Protein AF-A0A938FU93-F1 (afdb_monomer)

Radius of gyration: 17.24 Å; Cα contacts (8 Å, |Δi|>4): 308; chains: 1; bounding box: 45×29×47 Å

Structure (mmCIF, N/CA/C/O backbone):
data_AF-A0A938FU93-F1
#
_entry.id   AF-A0A938FU93-F1
#
loop_
_atom_site.group_PDB
_atom_site.id
_atom_site.type_symbol
_atom_site.label_atom_id
_atom_site.label_alt_id
_atom_site.label_comp_id
_atom_site.label_asym_id
_atom_site.label_entity_id
_atom_site.label_seq_id
_atom_site.pdbx_PDB_ins_code
_atom_site.Cartn_x
_atom_site.Cartn_y
_atom_site.Cartn_z
_atom_site.occupancy
_atom_site.B_iso_or_equiv
_atom_site.auth_seq_id
_atom_site.auth_comp_id
_atom_site.auth_asym_id
_atom_site.auth_atom_id
_atom_site.pdbx_PDB_model_num
ATOM 1 N N . MET A 1 1 ? -19.719 -4.802 -5.641 1.00 82.25 1 MET A N 1
ATOM 2 C CA . MET A 1 1 ? -18.521 -4.881 -6.505 1.00 82.25 1 MET A CA 1
ATOM 3 C C . MET A 1 1 ? -17.298 -4.610 -5.641 1.00 82.25 1 MET A C 1
ATOM 5 O O . MET A 1 1 ? -17.329 -3.646 -4.885 1.00 82.25 1 MET A O 1
ATOM 9 N N . THR A 1 2 ? -16.267 -5.457 -5.681 1.00 96.12 2 THR A N 1
ATOM 10 C CA . THR A 1 2 ? -15.019 -5.204 -4.938 1.00 96.12 2 THR A CA 1
ATOM 11 C C . THR A 1 2 ? -14.074 -4.333 -5.752 1.00 96.12 2 THR A C 1
ATOM 13 O O . THR A 1 2 ? -13.948 -4.547 -6.959 1.00 96.12 2 THR A O 1
ATOM 16 N N . VAL A 1 3 ? -13.382 -3.406 -5.100 1.00 98.00 3 VAL A N 1
ATOM 17 C CA . VAL A 1 3 ? -12.358 -2.557 -5.719 1.00 98.00 3 VAL A CA 1
ATOM 18 C C . VAL A 1 3 ? -10.969 -3.157 -5.533 1.00 98.00 3 VAL A C 1
ATOM 20 O O . VAL A 1 3 ? -10.738 -3.961 -4.628 1.00 98.00 3 VAL A O 1
ATOM 23 N N . ALA A 1 4 ? -10.032 -2.764 -6.387 1.00 98.25 4 ALA A N 1
ATOM 24 C CA . ALA A 1 4 ? -8.634 -3.139 -6.258 1.00 98.25 4 ALA A CA 1
ATOM 25 C C . ALA A 1 4 ? -7.725 -1.989 -6.689 1.00 98.25 4 ALA A C 1
ATOM 27 O O . ALA A 1 4 ? -8.083 -1.178 -7.541 1.00 98.25 4 ALA A O 1
ATOM 28 N N . LYS A 1 5 ? -6.518 -1.963 -6.118 1.00 98.19 5 LYS A N 1
ATOM 29 C CA . LYS A 1 5 ? -5.396 -1.241 -6.717 1.00 98.19 5 LYS A CA 1
ATOM 30 C C . LYS A 1 5 ? -4.539 -2.225 -7.501 1.00 98.19 5 LYS A C 1
ATOM 32 O O . LYS A 1 5 ? -4.233 -3.308 -6.998 1.00 98.19 5 LYS A O 1
ATOM 37 N N . TYR A 1 6 ? -4.118 -1.819 -8.683 1.00 98.44 6 TYR A N 1
ATOM 38 C CA . TYR A 1 6 ? -3.094 -2.484 -9.469 1.00 98.44 6 TYR A CA 1
ATOM 39 C C . TYR A 1 6 ? -1.796 -1.673 -9.386 1.00 98.44 6 TYR A C 1
ATOM 41 O O . TYR A 1 6 ? -1.825 -0.442 -9.377 1.00 98.44 6 TYR A O 1
ATOM 49 N N . ILE A 1 7 ? -0.667 -2.367 -9.243 1.00 98.44 7 ILE A N 1
ATOM 50 C CA . ILE A 1 7 ? 0.662 -1.768 -9.104 1.00 98.44 7 ILE A CA 1
ATOM 51 C C . ILE A 1 7 ? 1.578 -2.473 -10.098 1.00 98.44 7 ILE A C 1
ATOM 53 O O . ILE A 1 7 ? 2.004 -3.600 -9.850 1.00 98.44 7 ILE A O 1
ATOM 57 N N . ASP A 1 8 ? 1.892 -1.802 -11.198 1.00 98.38 8 ASP A N 1
ATOM 58 C CA . ASP A 1 8 ? 2.913 -2.246 -12.134 1.0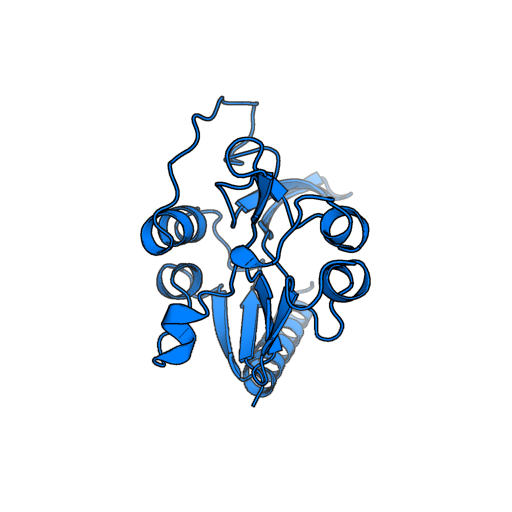0 98.38 8 ASP A CA 1
ATOM 59 C C . ASP A 1 8 ? 4.296 -1.764 -11.680 1.00 98.38 8 ASP A C 1
ATOM 61 O O . ASP A 1 8 ? 4.677 -0.603 -11.844 1.00 98.38 8 ASP A O 1
ATOM 65 N N . THR A 1 9 ? 5.086 -2.664 -11.101 1.00 97.75 9 THR A N 1
ATOM 66 C CA . THR A 1 9 ? 6.444 -2.328 -10.656 1.00 97.75 9 THR A CA 1
ATOM 67 C C . THR A 1 9 ? 7.405 -2.071 -11.812 1.00 97.75 9 THR A C 1
ATOM 69 O O . THR A 1 9 ? 8.421 -1.421 -11.603 1.00 97.75 9 THR A O 1
ATOM 72 N N . THR A 1 10 ? 7.092 -2.528 -13.027 1.00 97.38 10 THR A N 1
ATOM 73 C CA . THR A 1 10 ? 7.972 -2.384 -14.200 1.00 97.38 10 THR A CA 1
ATOM 74 C C . THR A 1 10 ? 7.928 -0.987 -14.824 1.00 97.38 10 THR A C 1
ATOM 76 O O . THR A 1 10 ? 8.809 -0.625 -15.596 1.00 97.38 10 THR A O 1
ATOM 79 N N . SER A 1 11 ? 6.924 -0.177 -14.475 1.00 97.00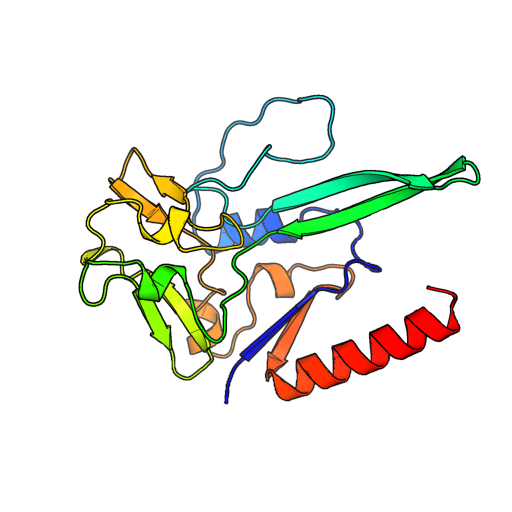 11 SER A N 1
ATOM 80 C CA . SER A 1 11 ? 6.792 1.228 -14.897 1.00 97.00 11 SER A CA 1
ATOM 81 C C . SER A 1 11 ? 6.897 2.210 -13.726 1.00 97.00 11 SER A C 1
ATOM 83 O O . SER A 1 11 ? 6.612 3.404 -13.860 1.00 97.00 11 SER A O 1
ATOM 85 N N . CYS A 1 12 ? 7.290 1.720 -12.549 1.00 98.25 12 CYS A N 1
ATOM 86 C CA . CYS A 1 12 ? 7.599 2.558 -11.400 1.00 98.25 12 CYS A CA 1
ATOM 87 C C . CYS A 1 12 ? 8.970 3.215 -11.588 1.00 98.25 12 CYS A C 1
ATOM 89 O O . CYS A 1 12 ? 9.966 2.527 -11.775 1.00 98.25 12 CYS A O 1
ATOM 91 N N . ILE A 1 13 ? 9.022 4.542 -11.470 1.00 98.00 13 ILE A N 1
ATOM 92 C CA . ILE A 1 13 ? 10.268 5.326 -11.565 1.00 98.00 13 ILE A CA 1
ATOM 93 C C . ILE A 1 13 ? 10.801 5.774 -10.197 1.00 98.00 13 ILE A C 1
ATOM 95 O O . ILE A 1 13 ? 11.641 6.661 -10.114 1.00 98.00 13 ILE A O 1
ATOM 99 N N . GLY A 1 14 ? 10.241 5.249 -9.102 1.00 97.88 14 GLY A N 1
ATOM 100 C CA . GLY A 1 14 ? 10.716 5.558 -7.750 1.00 97.88 14 GLY A CA 1
ATOM 101 C C . GLY A 1 14 ? 10.578 7.027 -7.335 1.00 97.88 14 GLY A C 1
ATOM 102 O O . GLY A 1 14 ? 11.238 7.453 -6.397 1.00 97.88 14 GLY A O 1
ATOM 103 N N . CYS A 1 15 ? 9.707 7.809 -7.983 1.00 98.19 15 CYS A N 1
ATOM 104 C CA . CYS A 1 15 ? 9.586 9.257 -7.753 1.00 98.19 15 CYS A CA 1
ATOM 105 C C . CYS A 1 15 ? 9.035 9.657 -6.374 1.00 98.19 15 CYS A C 1
ATOM 107 O O . CYS A 1 15 ? 9.013 10.839 -6.048 1.00 98.19 15 CYS A O 1
ATOM 109 N N . LYS A 1 16 ? 8.522 8.698 -5.591 1.00 98.25 16 LYS A N 1
ATOM 110 C CA . LYS A 1 16 ? 7.920 8.896 -4.257 1.00 98.25 16 LYS A CA 1
ATOM 111 C C . LYS A 1 16 ? 6.711 9.838 -4.186 1.00 98.25 16 LYS A C 1
ATOM 113 O O . LYS A 1 16 ? 6.182 10.044 -3.098 1.00 98.25 16 LYS A O 1
ATOM 118 N N . ALA A 1 17 ? 6.177 10.315 -5.314 1.00 98.62 17 ALA A N 1
ATOM 119 C CA . ALA A 1 17 ? 4.962 11.141 -5.343 1.00 98.62 17 ALA A CA 1
ATOM 120 C C . ALA A 1 17 ? 3.793 10.487 -4.581 1.00 98.62 17 ALA A C 1
ATOM 122 O O . ALA A 1 17 ? 3.035 11.148 -3.876 1.00 98.62 17 ALA A O 1
ATOM 123 N N . CYS A 1 18 ? 3.692 9.158 -4.657 1.00 98.62 18 CYS A N 1
ATOM 124 C CA . CYS A 1 18 ? 2.671 8.396 -3.950 1.00 98.62 18 CYS A CA 1
ATOM 125 C C . CYS A 1 18 ? 2.862 8.361 -2.415 1.00 98.62 18 CYS A C 1
ATOM 127 O O . CYS A 1 18 ? 1.874 8.179 -1.702 1.00 98.62 18 CYS A O 1
ATOM 129 N N . GLU A 1 19 ? 4.088 8.509 -1.894 1.00 98.44 19 GLU A N 1
ATOM 130 C CA . GLU A 1 19 ? 4.364 8.637 -0.451 1.00 98.44 19 GLU A CA 1
ATOM 131 C C . GLU A 1 19 ? 3.834 9.986 0.044 1.00 98.44 19 GLU A C 1
ATOM 133 O O . GLU A 1 19 ? 2.969 10.030 0.918 1.00 98.44 19 GLU A O 1
ATOM 138 N N . VAL A 1 20 ? 4.259 11.068 -0.619 1.00 98.19 20 VAL A N 1
ATOM 139 C CA . VAL A 1 20 ? 3.882 12.451 -0.291 1.00 98.19 20 VAL A CA 1
ATOM 140 C C . VAL A 1 20 ? 2.372 12.651 -0.390 1.00 98.19 20 VAL A C 1
ATOM 142 O O . VAL A 1 20 ? 1.758 13.164 0.539 1.00 98.19 20 VAL A O 1
ATOM 145 N N . ALA A 1 21 ? 1.738 12.180 -1.467 1.00 98.69 21 ALA A N 1
ATOM 146 C CA . ALA A 1 21 ? 0.288 12.277 -1.627 1.00 98.69 21 ALA A CA 1
ATOM 147 C C . ALA A 1 21 ? -0.481 11.480 -0.560 1.00 98.69 21 ALA A C 1
ATOM 149 O O . ALA A 1 21 ? -1.576 11.871 -0.165 1.00 98.69 21 ALA A O 1
ATOM 150 N N . CYS A 1 22 ? 0.076 10.359 -0.084 1.00 98.62 22 CYS A N 1
ATOM 151 C CA . CYS A 1 22 ? -0.527 9.598 1.006 1.00 98.62 22 CYS A CA 1
ATOM 152 C C . CYS A 1 22 ? -0.461 10.378 2.322 1.00 98.62 22 CYS A C 1
ATOM 154 O O . CYS A 1 22 ? -1.456 10.410 3.038 1.00 98.62 22 CYS A O 1
ATOM 156 N N . GLN A 1 23 ? 0.678 10.994 2.639 1.00 98.06 23 GLN A N 1
ATOM 157 C CA . GLN A 1 23 ? 0.808 11.802 3.851 1.00 98.06 23 GLN A CA 1
ATOM 158 C C . GLN A 1 23 ? -0.071 13.049 3.796 1.00 98.06 23 GLN A C 1
ATOM 160 O O . GLN A 1 23 ? -0.811 13.298 4.739 1.00 98.06 23 GLN A O 1
ATOM 165 N N . GLN A 1 24 ? -0.048 13.769 2.670 1.00 98.38 24 GLN A N 1
ATOM 166 C CA . GLN A 1 24 ? -0.823 14.994 2.482 1.00 98.38 24 GLN A CA 1
ATOM 167 C C . GLN A 1 24 ? -2.327 14.744 2.592 1.00 98.38 24 GLN A C 1
ATOM 169 O O . GLN A 1 24 ? -3.013 15.520 3.240 1.00 98.38 24 GLN A O 1
ATOM 174 N N . TRP A 1 25 ? -2.842 13.668 1.987 1.00 98.62 25 TRP A N 1
ATOM 175 C CA . TRP A 1 25 ? -4.279 13.399 2.026 1.00 98.62 25 TRP A CA 1
ATOM 176 C C . TRP A 1 25 ? -4.770 12.951 3.405 1.00 98.62 25 TRP A C 1
ATOM 178 O O . TRP A 1 25 ? -5.895 13.248 3.780 1.00 98.62 25 TRP A O 1
ATOM 188 N N . ASN A 1 26 ? -3.953 12.184 4.131 1.00 98.31 26 ASN A N 1
ATOM 189 C CA . ASN A 1 26 ? -4.341 11.614 5.423 1.00 98.31 26 ASN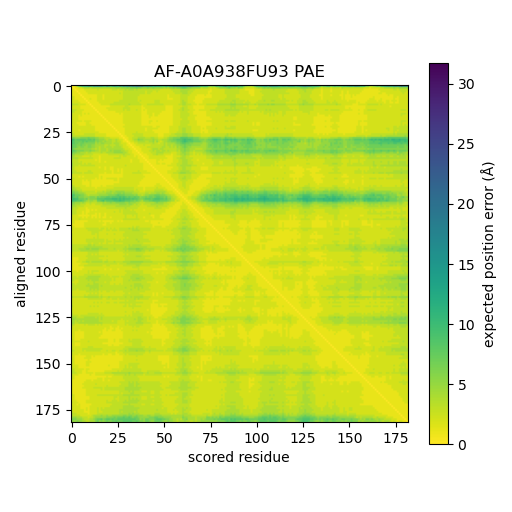 A CA 1
ATOM 190 C C . ASN A 1 26 ? -3.875 12.474 6.611 1.00 98.31 26 ASN A C 1
ATOM 192 O O . ASN A 1 26 ? -3.867 11.972 7.733 1.00 98.31 26 ASN A O 1
ATOM 196 N N . ASP A 1 27 ? -3.439 13.714 6.361 1.00 97.44 27 ASP A N 1
ATOM 197 C CA . ASP A 1 27 ? -2.931 14.653 7.368 1.00 97.44 27 ASP A CA 1
ATOM 198 C C . ASP A 1 27 ? -1.892 14.024 8.317 1.00 97.44 27 ASP A C 1
ATOM 200 O O . ASP A 1 27 ? -1.913 14.214 9.535 1.00 97.44 27 ASP A O 1
ATOM 204 N N . LEU A 1 28 ? -0.978 13.220 7.759 1.00 96.31 28 LEU A N 1
ATOM 205 C CA . LEU A 1 28 ? 0.048 12.536 8.544 1.00 96.31 28 LEU A CA 1
ATOM 206 C C . LEU A 1 28 ? 1.230 13.471 8.800 1.00 96.31 28 LEU A C 1
ATOM 208 O O . LEU A 1 28 ? 1.803 14.028 7.863 1.00 96.31 28 LEU A O 1
ATOM 212 N N . GLU A 1 29 ? 1.629 13.589 10.068 1.00 92.19 29 GLU A N 1
ATOM 213 C CA . GLU A 1 29 ? 2.825 14.333 10.465 1.00 92.19 29 GLU A CA 1
ATOM 214 C C . GLU A 1 29 ? 4.067 13.746 9.759 1.00 92.19 29 GLU A C 1
ATOM 216 O O . GLU A 1 29 ? 4.311 12.537 9.849 1.00 92.19 29 GLU A O 1
ATOM 221 N N . PRO A 1 30 ? 4.865 14.568 9.050 1.00 88.19 30 PRO A N 1
ATOM 222 C CA . PRO A 1 30 ? 6.124 14.117 8.478 1.00 88.19 30 PRO A CA 1
ATOM 223 C C . PRO A 1 30 ? 7.081 13.627 9.566 1.00 88.19 30 PRO A C 1
ATOM 225 O O . PRO A 1 30 ? 7.251 14.269 10.602 1.00 88.19 30 PRO A O 1
ATOM 228 N N . GLU A 1 31 ? 7.744 12.504 9.310 1.00 90.56 31 GLU A N 1
ATOM 229 C CA . GLU A 1 31 ? 8.755 11.960 10.212 1.00 90.56 31 GLU A CA 1
ATOM 230 C C . GLU A 1 31 ? 10.147 12.444 9.798 1.00 90.56 31 GLU A C 1
ATOM 232 O O . GLU A 1 31 ? 10.482 12.465 8.612 1.00 90.56 31 GLU A O 1
ATOM 237 N N . THR A 1 32 ? 10.981 12.811 10.772 1.00 91.31 32 THR A N 1
ATOM 238 C CA . THR A 1 32 ? 12.384 13.143 10.506 1.00 91.31 32 THR A CA 1
ATOM 239 C C . THR A 1 32 ? 13.131 11.888 10.069 1.00 91.31 32 THR A C 1
ATOM 241 O O . THR A 1 32 ? 13.206 10.905 10.805 1.00 91.31 32 THR A O 1
ATOM 244 N N . THR A 1 33 ? 13.725 11.935 8.881 1.00 93.12 33 THR A N 1
ATOM 245 C CA . THR A 1 33 ? 14.513 10.835 8.320 1.00 93.12 33 THR A CA 1
ATOM 246 C C . THR A 1 33 ? 16.005 11.123 8.406 1.00 93.12 33 THR A C 1
ATOM 248 O O . THR A 1 33 ? 16.429 12.273 8.294 1.00 93.12 33 THR A O 1
ATOM 251 N N . VAL A 1 34 ? 16.812 10.070 8.510 1.00 94.00 34 VAL A N 1
ATOM 252 C CA . VAL A 1 34 ? 18.271 10.137 8.355 1.00 94.00 34 VAL A CA 1
ATOM 253 C C . VAL A 1 34 ? 18.687 9.369 7.104 1.00 94.00 34 VAL A C 1
ATOM 255 O O . VAL A 1 34 ? 18.059 8.373 6.747 1.00 94.00 34 VAL A O 1
ATOM 258 N N . GLN A 1 35 ? 19.738 9.826 6.425 1.00 94.81 35 GLN A N 1
ATOM 259 C CA . GLN A 1 35 ? 20.290 9.118 5.272 1.00 94.81 35 GLN A CA 1
ATOM 260 C C . GLN A 1 35 ? 21.059 7.875 5.750 1.00 94.81 35 GLN A C 1
ATOM 262 O O . GLN A 1 35 ? 22.007 7.993 6.522 1.00 94.81 35 GLN A O 1
ATOM 267 N N . LEU A 1 36 ? 20.648 6.693 5.283 1.00 93.44 36 LEU A N 1
ATOM 268 C CA . LEU A 1 36 ? 21.201 5.382 5.657 1.00 93.44 36 LEU A CA 1
ATOM 269 C C . LEU A 1 36 ? 21.975 4.702 4.510 1.00 93.44 36 LEU A C 1
ATOM 271 O O . LEU A 1 36 ? 22.188 3.494 4.543 1.00 93.44 36 LEU A O 1
ATOM 275 N N . GLY A 1 37 ? 22.361 5.455 3.477 1.00 95.19 37 GLY A N 1
ATOM 276 C CA . GLY A 1 37 ? 23.021 4.925 2.278 1.00 95.19 37 GLY A CA 1
ATOM 277 C C . GLY A 1 37 ? 22.045 4.326 1.262 1.00 95.19 37 GLY A C 1
ATOM 278 O O . GLY A 1 37 ? 22.412 3.447 0.494 1.00 95.19 37 GLY A O 1
ATOM 279 N N . THR A 1 38 ? 20.787 4.769 1.264 1.00 95.44 38 THR A N 1
ATOM 280 C CA . THR A 1 38 ? 19.758 4.299 0.332 1.00 95.44 38 THR A CA 1
ATOM 281 C C . THR A 1 38 ? 18.837 5.439 -0.085 1.00 95.44 38 THR A C 1
ATOM 283 O O . THR A 1 38 ? 18.615 6.398 0.652 1.00 95.44 38 THR A O 1
ATOM 286 N N . PHE A 1 39 ? 18.246 5.318 -1.274 1.00 96.06 39 PHE A N 1
ATOM 287 C CA . PHE A 1 39 ? 17.175 6.209 -1.712 1.00 96.06 39 PHE A CA 1
ATOM 288 C C . PHE A 1 39 ? 15.854 5.950 -0.981 1.00 96.06 39 PHE A C 1
ATOM 290 O O . PHE A 1 39 ? 14.941 6.756 -1.108 1.00 96.06 39 PHE A O 1
ATOM 297 N N . GLN A 1 40 ? 15.706 4.867 -0.218 1.00 96.56 40 GLN A N 1
ATOM 298 C CA . GLN A 1 40 ? 14.481 4.582 0.531 1.00 96.56 40 GLN A CA 1
ATOM 299 C C . GLN A 1 40 ? 14.241 5.615 1.651 1.00 96.56 40 GLN A C 1
ATOM 301 O O . GLN A 1 40 ? 15.160 5.955 2.386 1.00 96.56 40 GLN A O 1
ATOM 306 N N . THR A 1 41 ? 13.002 6.106 1.790 1.00 96.25 41 THR A N 1
ATOM 307 C CA . THR A 1 41 ? 12.652 7.182 2.745 1.00 96.25 41 THR A CA 1
ATOM 308 C C . THR A 1 41 ? 12.774 6.742 4.209 1.00 96.25 41 THR A C 1
ATOM 310 O O . THR A 1 41 ? 13.397 7.424 5.015 1.00 96.25 41 THR A O 1
ATOM 313 N N . LEU A 1 42 ? 12.208 5.582 4.550 1.00 96.12 42 LEU A N 1
ATOM 314 C CA . LEU A 1 42 ? 12.274 4.971 5.881 1.00 96.12 42 LEU A CA 1
ATOM 315 C C . LEU A 1 42 ? 12.605 3.483 5.746 1.00 96.12 42 LEU A C 1
ATOM 317 O O . LEU A 1 42 ? 12.187 2.880 4.761 1.00 96.12 42 LEU A O 1
ATOM 321 N N . PRO A 1 43 ? 13.279 2.832 6.712 1.00 95.38 43 PRO A N 1
ATOM 322 C CA . PRO A 1 43 ? 13.570 1.391 6.643 1.00 95.38 43 PRO A CA 1
ATOM 323 C C . PRO A 1 43 ? 12.315 0.511 6.489 1.00 95.38 43 PRO A C 1
ATOM 325 O O . PRO A 1 43 ? 12.328 -0.531 5.822 1.00 95.38 43 PRO A O 1
ATOM 328 N N . GLN A 1 44 ? 11.214 0.952 7.093 1.00 96.00 44 GLN A N 1
ATOM 329 C CA . GLN A 1 44 ? 9.939 0.251 7.154 1.00 96.00 44 GLN A CA 1
ATOM 330 C C . GLN A 1 44 ? 8.785 1.243 7.311 1.00 96.00 44 GLN A C 1
ATOM 332 O O . GLN A 1 44 ? 9.003 2.407 7.636 1.00 96.00 44 GLN A O 1
ATOM 337 N N . LEU A 1 45 ? 7.560 0.761 7.095 1.00 97.75 45 LEU A N 1
ATOM 338 C CA . LEU A 1 45 ? 6.351 1.514 7.419 1.00 97.75 45 LEU A CA 1
ATOM 339 C C . LEU A 1 45 ? 6.303 1.831 8.917 1.00 97.75 45 LEU A C 1
ATOM 341 O O . LEU A 1 45 ? 6.769 1.049 9.751 1.00 97.75 45 LEU A O 1
ATOM 345 N N . THR A 1 46 ? 5.656 2.937 9.248 1.00 97.62 46 THR A N 1
ATOM 346 C CA . THR A 1 46 ? 5.456 3.417 10.618 1.00 97.62 46 THR A CA 1
ATOM 347 C C . THR A 1 46 ? 3.981 3.791 10.815 1.00 97.62 46 THR A C 1
ATOM 349 O O . THR A 1 46 ? 3.205 3.824 9.852 1.00 97.62 46 THR A O 1
ATOM 352 N N . PRO A 1 47 ? 3.545 4.095 12.049 1.00 97.25 47 PRO A N 1
ATOM 353 C CA . PRO A 1 47 ? 2.191 4.583 12.287 1.00 97.25 47 PRO A CA 1
ATOM 354 C C . PRO A 1 47 ? 1.882 5.922 11.594 1.00 97.25 47 PRO A C 1
ATOM 356 O O . PRO A 1 47 ? 0.705 6.200 11.380 1.00 97.25 47 PRO A O 1
ATOM 359 N N . GLY A 1 48 ? 2.898 6.724 11.241 1.00 96.94 48 GLY A N 1
ATOM 360 C CA . GLY A 1 48 ? 2.777 7.991 10.504 1.00 96.94 48 GLY A CA 1
ATOM 361 C C . GLY A 1 48 ? 3.143 7.905 9.014 1.00 96.94 48 GLY A C 1
ATOM 362 O O . GLY A 1 48 ? 3.003 8.885 8.287 1.00 96.94 48 GLY A O 1
ATOM 363 N N . PHE A 1 49 ? 3.573 6.738 8.522 1.00 98.00 49 PHE A N 1
ATOM 364 C CA . PHE A 1 49 ? 4.037 6.557 7.145 1.00 98.00 49 PHE A CA 1
ATOM 365 C C . PHE A 1 49 ? 3.466 5.272 6.533 1.00 98.00 49 PHE A C 1
ATOM 367 O O . PHE A 1 49 ? 4.013 4.177 6.674 1.00 98.00 49 PHE A O 1
ATOM 374 N N . TRP A 1 50 ? 2.315 5.393 5.865 1.00 98.44 50 TRP A N 1
ATOM 375 C CA . TRP A 1 50 ? 1.488 4.248 5.440 1.00 98.44 50 TRP A CA 1
ATOM 376 C C . TRP A 1 50 ? 1.783 3.717 4.035 1.00 98.44 50 TRP A C 1
ATOM 378 O O . TRP A 1 50 ? 1.134 2.767 3.584 1.00 98.44 50 TRP A O 1
ATOM 388 N N . ASN A 1 51 ? 2.700 4.351 3.313 1.00 98.06 51 ASN A N 1
ATOM 389 C CA . ASN A 1 51 ? 3.057 4.004 1.948 1.00 98.06 51 ASN A CA 1
ATOM 390 C C . ASN A 1 51 ? 4.543 4.273 1.724 1.00 98.06 51 ASN A C 1
ATOM 392 O O . ASN A 1 51 ? 4.952 5.420 1.843 1.00 98.06 51 ASN A O 1
ATOM 396 N N . LEU A 1 52 ? 5.313 3.247 1.368 1.00 98.19 52 LEU A N 1
ATOM 397 C CA . LEU A 1 52 ? 6.766 3.326 1.230 1.00 98.19 52 LEU A CA 1
ATOM 398 C C . LEU A 1 52 ? 7.219 2.698 -0.088 1.00 98.19 52 LEU A C 1
ATOM 400 O O . LEU A 1 52 ? 6.877 1.558 -0.382 1.00 98.19 52 LEU A O 1
ATOM 404 N N . ILE A 1 53 ? 8.022 3.402 -0.876 1.00 98.50 53 ILE A N 1
ATOM 405 C CA . ILE A 1 53 ? 8.737 2.834 -2.014 1.00 98.50 53 ILE A CA 1
ATOM 406 C C . ILE A 1 53 ? 9.997 2.152 -1.497 1.00 98.50 53 ILE A C 1
ATOM 408 O O . ILE A 1 53 ? 10.895 2.792 -0.955 1.00 98.50 53 ILE A O 1
ATOM 412 N N . ARG A 1 54 ? 10.074 0.838 -1.694 1.00 98.19 54 ARG A N 1
ATOM 413 C CA . ARG A 1 54 ? 11.269 0.047 -1.415 1.00 98.19 54 ARG A CA 1
ATOM 414 C C . ARG A 1 54 ? 12.176 0.015 -2.630 1.00 98.19 54 ARG A C 1
ATOM 416 O O . ARG A 1 54 ? 11.706 -0.288 -3.726 1.00 98.19 54 ARG A O 1
ATOM 423 N N . PHE A 1 55 ? 13.459 0.271 -2.399 1.00 98.12 55 PHE A N 1
ATOM 424 C CA . PHE A 1 55 ? 14.514 0.226 -3.408 1.00 98.12 55 PHE A CA 1
ATOM 425 C C . PHE A 1 55 ? 15.417 -0.980 -3.144 1.00 98.12 55 PHE A C 1
ATOM 427 O O . PHE A 1 55 ? 15.868 -1.196 -2.014 1.00 98.12 55 PH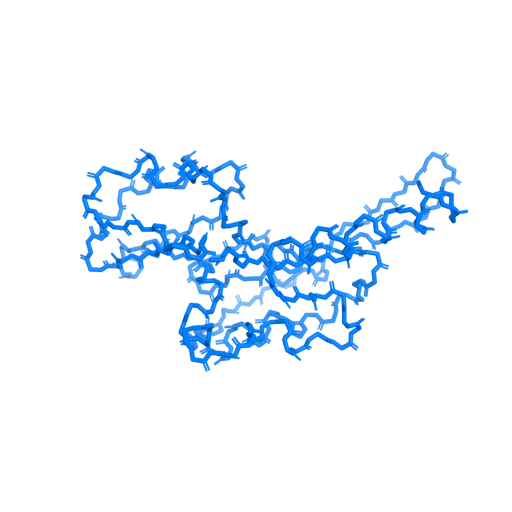E A O 1
ATOM 434 N N . ARG A 1 56 ? 15.669 -1.781 -4.178 1.00 97.06 56 ARG A N 1
ATOM 435 C CA . ARG A 1 56 ? 16.581 -2.927 -4.133 1.00 97.06 56 ARG A CA 1
ATOM 436 C C . ARG A 1 56 ? 17.426 -2.957 -5.394 1.00 97.06 56 ARG A C 1
ATOM 438 O O . ARG A 1 56 ? 16.891 -3.101 -6.484 1.00 97.06 56 ARG A O 1
ATOM 445 N N . GLU A 1 57 ? 18.730 -2.830 -5.235 1.00 96.75 57 GLU A N 1
ATOM 446 C CA . GLU A 1 57 ? 19.687 -3.123 -6.298 1.00 96.75 57 GLU A CA 1
ATOM 447 C C . GLU A 1 57 ? 19.896 -4.638 -6.344 1.00 96.75 57 GLU A C 1
ATOM 449 O O . GLU A 1 57 ? 20.050 -5.284 -5.304 1.00 96.75 57 GLU A O 1
ATOM 454 N N . ARG A 1 58 ? 19.810 -5.216 -7.541 1.00 96.12 58 ARG A N 1
ATOM 455 C CA . ARG A 1 58 ? 20.037 -6.636 -7.796 1.00 96.12 58 ARG A CA 1
ATOM 456 C C . ARG A 1 58 ? 20.936 -6.763 -9.010 1.00 96.12 58 ARG A C 1
ATOM 458 O O . ARG A 1 58 ? 20.589 -6.261 -10.072 1.00 96.12 58 ARG A O 1
ATOM 465 N N . GLU A 1 59 ? 22.028 -7.482 -8.846 1.00 96.81 59 GLU A N 1
ATOM 466 C CA . GLU A 1 59 ? 22.860 -7.942 -9.950 1.00 96.81 59 GLU A CA 1
ATOM 467 C C . GLU A 1 59 ? 22.437 -9.372 -10.310 1.00 96.81 59 GLU A C 1
ATOM 469 O O . GLU A 1 59 ? 22.138 -10.177 -9.417 1.00 96.81 59 GLU A O 1
ATOM 474 N N . ASP A 1 60 ? 22.302 -9.667 -11.601 1.00 93.00 60 ASP A N 1
ATOM 475 C CA . ASP A 1 60 ? 22.085 -11.034 -12.076 1.00 93.00 60 ASP A CA 1
ATOM 476 C C . ASP A 1 60 ? 23.416 -11.785 -12.273 1.00 93.00 60 ASP A C 1
ATOM 478 O O . ASP A 1 60 ? 24.498 -11.238 -12.079 1.00 93.00 60 ASP A O 1
ATOM 482 N N . GLU A 1 61 ? 23.347 -13.063 -12.652 1.00 93.50 61 GLU A N 1
ATOM 483 C CA . GLU A 1 61 ? 24.539 -13.901 -12.872 1.00 93.50 61 GLU A CA 1
ATOM 484 C C . GLU A 1 61 ? 25.442 -13.398 -14.014 1.00 93.50 61 GLU A C 1
ATOM 486 O O . GLU A 1 61 ? 26.588 -13.825 -14.128 1.00 93.50 61 GLU A O 1
ATOM 491 N N . GLN A 1 62 ? 24.933 -12.504 -14.865 1.00 92.88 62 GLN A N 1
ATOM 492 C CA . GLN A 1 62 ? 25.629 -11.941 -16.022 1.00 92.88 62 GLN A CA 1
ATOM 493 C C . GLN A 1 62 ? 26.237 -10.564 -15.711 1.00 92.88 62 GLN A C 1
ATOM 495 O O . GLN A 1 62 ? 26.872 -9.970 -16.583 1.00 92.88 62 GLN A O 1
ATOM 500 N N . GLY A 1 63 ? 26.070 -10.060 -14.484 1.00 94.06 63 GLY A N 1
ATOM 501 C CA . GLY A 1 63 ? 26.557 -8.749 -14.063 1.00 94.06 63 GLY A CA 1
ATOM 502 C C . GLY A 1 63 ? 25.634 -7.586 -14.439 1.00 94.06 63 GLY A C 1
ATOM 503 O O . GLY A 1 63 ? 26.026 -6.427 -14.300 1.00 94.06 63 GLY A O 1
ATOM 504 N N . ASN A 1 64 ? 24.413 -7.844 -14.928 1.00 94.94 64 ASN A N 1
ATOM 505 C CA . ASN A 1 64 ? 23.477 -6.769 -15.243 1.00 94.94 64 ASN A CA 1
ATOM 506 C C . ASN A 1 64 ? 22.844 -6.230 -13.959 1.00 94.94 64 ASN A C 1
ATOM 508 O O . ASN A 1 64 ? 22.207 -6.959 -13.192 1.00 94.94 64 ASN A O 1
ATOM 512 N N . LEU A 1 65 ? 22.955 -4.917 -13.760 1.00 96.44 65 LEU A N 1
ATOM 513 C CA . LEU A 1 65 ? 22.339 -4.229 -12.634 1.00 96.44 65 LEU A CA 1
ATOM 514 C C . LEU A 1 65 ? 20.865 -3.914 -12.918 1.00 96.44 65 LEU A C 1
ATOM 516 O O . LEU A 1 65 ? 20.525 -3.207 -13.864 1.00 96.44 65 LEU A O 1
ATOM 520 N N . SER A 1 66 ? 19.988 -4.373 -12.030 1.00 96.12 66 SER A N 1
ATOM 521 C CA . SER A 1 66 ? 18.575 -4.009 -11.973 1.00 96.12 66 SER A CA 1
ATOM 522 C C . SER A 1 66 ? 18.271 -3.225 -10.703 1.00 96.12 66 SER A C 1
ATOM 524 O O . SER A 1 66 ? 18.576 -3.671 -9.595 1.00 96.12 66 SER A O 1
ATOM 526 N N . TRP A 1 67 ? 17.588 -2.089 -10.844 1.00 97.00 67 TRP A N 1
ATOM 527 C CA . TRP A 1 67 ? 17.104 -1.317 -9.703 1.00 97.00 67 TRP A CA 1
ATOM 528 C C . TRP A 1 67 ? 15.601 -1.520 -9.510 1.00 97.00 67 TRP A C 1
ATOM 530 O O . TRP A 1 67 ? 14.767 -0.934 -10.197 1.00 97.00 67 TRP A O 1
ATOM 540 N N . LEU A 1 68 ? 15.246 -2.398 -8.578 1.00 97.56 68 LEU A N 1
ATOM 541 C CA . LEU A 1 68 ? 13.874 -2.815 -8.324 1.00 97.56 68 LEU A CA 1
ATOM 542 C C . LEU A 1 68 ? 13.192 -1.845 -7.359 1.00 97.56 68 LEU A C 1
ATOM 544 O O . LEU A 1 68 ? 13.611 -1.679 -6.209 1.00 97.56 68 LEU A O 1
ATOM 548 N N . MET A 1 69 ? 12.104 -1.237 -7.826 1.00 97.88 69 MET A N 1
ATOM 549 C CA . MET A 1 69 ? 11.329 -0.246 -7.085 1.00 97.88 69 MET A CA 1
ATOM 550 C C . MET A 1 69 ? 9.915 -0.764 -6.860 1.00 97.88 69 MET A C 1
ATOM 552 O O . MET A 1 69 ? 9.149 -0.966 -7.804 1.00 97.88 69 MET A O 1
ATOM 556 N N . ARG A 1 70 ? 9.535 -0.963 -5.599 1.00 97.56 70 ARG A N 1
ATOM 557 C CA . ARG A 1 70 ? 8.221 -1.515 -5.253 1.00 97.56 70 ARG A CA 1
ATOM 558 C C . ARG A 1 70 ? 7.513 -0.654 -4.226 1.00 97.56 70 ARG A C 1
ATOM 560 O O . ARG A 1 70 ? 8.029 -0.426 -3.138 1.00 97.56 70 ARG A O 1
ATOM 567 N N . LYS A 1 71 ? 6.284 -0.253 -4.541 1.00 98.19 71 LYS A N 1
ATOM 568 C CA . LYS A 1 71 ? 5.370 0.366 -3.580 1.00 98.19 71 LYS A CA 1
ATOM 569 C C . LYS A 1 71 ? 4.921 -0.663 -2.539 1.00 98.19 71 LYS A C 1
ATOM 571 O O . LYS A 1 71 ? 4.371 -1.707 -2.887 1.00 98.19 71 LYS A O 1
ATOM 576 N N . ASP A 1 72 ? 5.143 -0.357 -1.269 1.00 98.31 72 ASP A N 1
ATOM 577 C CA . ASP A 1 72 ? 4.831 -1.187 -0.111 1.00 98.31 72 ASP A CA 1
ATOM 578 C C . ASP A 1 72 ? 3.745 -0.521 0.738 1.00 98.31 72 ASP A C 1
ATOM 580 O O . ASP A 1 72 ? 3.868 0.627 1.167 1.00 98.31 72 ASP A O 1
ATOM 584 N N . GLN A 1 73 ? 2.626 -1.222 0.904 1.00 98.06 73 GLN A N 1
ATOM 585 C CA . GLN A 1 73 ? 1.400 -0.721 1.524 1.00 98.06 73 GLN A CA 1
ATOM 586 C C . GLN A 1 73 ? 0.473 -1.909 1.839 1.00 98.06 73 GLN A C 1
ATOM 588 O O . GLN A 1 73 ? 0.623 -2.973 1.246 1.00 98.06 73 GLN A O 1
ATOM 593 N N . CYS A 1 74 ? -0.540 -1.722 2.697 1.00 98.81 74 CYS A N 1
ATOM 594 C CA . CYS A 1 74 ? -1.593 -2.720 2.938 1.00 98.81 74 CYS A CA 1
ATOM 595 C C . CYS A 1 74 ? -2.128 -3.361 1.652 1.00 98.81 74 CYS A C 1
ATOM 597 O O . CYS A 1 74 ? -2.476 -2.659 0.702 1.00 98.81 74 CYS A O 1
ATOM 599 N N . MET A 1 75 ? -2.241 -4.689 1.656 1.00 98.62 75 MET A N 1
ATOM 600 C CA . MET A 1 75 ? -2.738 -5.466 0.519 1.00 98.62 75 MET A CA 1
ATOM 601 C C . MET A 1 75 ? -4.270 -5.545 0.454 1.00 98.62 75 MET A C 1
ATOM 603 O O . MET A 1 75 ? -4.787 -6.004 -0.555 1.00 98.62 75 MET A O 1
ATOM 607 N N . HIS A 1 76 ? -4.989 -5.100 1.499 1.00 98.75 76 HIS A N 1
ATOM 608 C CA . HIS A 1 76 ? -6.454 -5.222 1.632 1.00 98.75 76 HIS A CA 1
ATOM 609 C C . HIS A 1 76 ? -6.945 -6.625 1.238 1.00 98.75 76 HIS A C 1
ATOM 611 O O . HIS A 1 76 ? -7.708 -6.805 0.292 1.00 98.75 76 HIS A O 1
ATOM 617 N N . CYS A 1 77 ? -6.413 -7.627 1.944 1.00 98.62 77 CYS A N 1
ATOM 618 C CA . CYS A 1 77 ? -6.585 -9.040 1.628 1.00 98.62 77 CYS A CA 1
ATOM 619 C C . CYS A 1 77 ? -8.066 -9.432 1.513 1.00 98.62 77 CYS A C 1
ATOM 621 O O . CYS A 1 77 ? -8.895 -8.945 2.276 1.00 98.62 77 CYS A O 1
ATOM 623 N N . GLY A 1 78 ? -8.379 -10.377 0.620 1.00 97.88 78 GLY A N 1
ATOM 624 C CA . GLY A 1 78 ? -9.718 -10.976 0.561 1.00 97.88 78 GLY A CA 1
ATOM 625 C C . GLY A 1 78 ? -10.079 -11.726 1.846 1.00 97.88 78 GLY A C 1
ATOM 626 O O . GLY A 1 78 ? -11.228 -11.685 2.265 1.00 97.88 78 GLY A O 1
ATOM 627 N N . ASP A 1 79 ? -9.075 -12.325 2.490 1.00 98.19 79 ASP A N 1
ATOM 628 C CA . ASP A 1 79 ? -9.172 -12.993 3.786 1.00 98.19 79 ASP A CA 1
ATOM 629 C C . ASP A 1 79 ? -8.131 -12.391 4.761 1.00 98.19 79 ASP A C 1
ATOM 631 O O . ASP A 1 79 ? -6.959 -12.787 4.752 1.00 98.19 79 ASP A O 1
ATOM 635 N N . PRO A 1 80 ? -8.478 -11.336 5.524 1.00 98.69 80 PRO A N 1
ATOM 636 C CA . PRO A 1 80 ? -7.490 -10.550 6.257 1.00 98.69 80 PRO A CA 1
ATOM 637 C C . PRO A 1 80 ? -7.043 -11.238 7.551 1.00 98.69 80 PRO A C 1
ATOM 639 O O . PRO A 1 80 ? -7.758 -11.246 8.553 1.00 98.69 80 PRO A O 1
ATOM 642 N N . GLY A 1 81 ? -5.798 -11.720 7.578 1.00 98.62 81 GLY A N 1
ATOM 643 C CA . GLY A 1 81 ? -5.198 -12.290 8.792 1.00 98.62 81 GLY A CA 1
ATOM 644 C C . GLY A 1 81 ? -5.145 -11.307 9.973 1.00 98.62 81 GLY A C 1
ATOM 645 O O . GLY A 1 81 ? -5.339 -11.703 11.120 1.00 98.62 81 GLY A O 1
ATOM 646 N N . CYS A 1 82 ? -4.997 -10.003 9.703 1.00 98.69 82 CYS A N 1
ATOM 647 C CA . CYS A 1 82 ? -5.066 -8.972 10.739 1.00 98.69 82 CYS A CA 1
ATOM 648 C C . CYS A 1 82 ? -6.443 -8.902 11.418 1.00 98.69 82 CYS A C 1
ATOM 650 O O . CYS A 1 82 ? -6.489 -8.740 12.635 1.00 98.69 82 CYS A O 1
ATOM 652 N N . LEU A 1 83 ? -7.534 -9.055 10.655 1.00 98.69 83 LEU A N 1
ATOM 653 C CA . LEU A 1 83 ? -8.906 -9.095 11.169 1.00 98.69 83 LEU A CA 1
ATOM 654 C C . LEU A 1 83 ? -9.119 -10.363 11.998 1.00 98.69 83 LEU A C 1
ATOM 656 O O . LEU A 1 83 ? -9.557 -10.267 13.139 1.00 98.69 83 LEU A O 1
ATOM 660 N N . LYS A 1 84 ? -8.731 -11.528 11.465 1.00 98.50 84 LYS A N 1
ATOM 661 C CA . LYS A 1 84 ? -8.849 -12.827 12.150 1.00 98.50 84 LYS A CA 1
ATOM 662 C C . LYS A 1 84 ? -8.112 -12.884 13.487 1.00 98.50 84 LYS A C 1
ATOM 664 O O . LYS A 1 84 ? -8.595 -13.502 14.426 1.00 98.50 84 LYS A O 1
ATOM 669 N N . ALA A 1 85 ? -6.943 -12.254 13.567 1.00 98.50 85 ALA A N 1
ATOM 670 C CA . ALA A 1 85 ? -6.135 -12.237 14.781 1.00 98.50 85 ALA A CA 1
ATOM 671 C C . ALA A 1 85 ? -6.612 -11.210 15.822 1.00 98.50 85 ALA A C 1
ATOM 673 O O . ALA A 1 85 ? -6.149 -11.244 16.960 1.00 98.50 85 ALA A O 1
ATOM 674 N N . CYS A 1 86 ? -7.473 -10.254 15.459 1.00 98.56 86 CYS A N 1
ATOM 675 C CA . CYS A 1 86 ? -7.850 -9.173 16.361 1.00 98.56 86 CYS A CA 1
ATOM 676 C C . CYS A 1 86 ? -8.890 -9.642 17.392 1.00 98.56 86 CYS A C 1
ATOM 678 O O . CYS A 1 86 ? -9.996 -10.010 17.005 1.00 98.56 86 CYS A O 1
ATOM 680 N N . PRO A 1 87 ? -8.591 -9.573 18.703 1.00 98.19 87 PRO A N 1
ATOM 681 C CA . PRO A 1 87 ? -9.530 -10.009 19.733 1.00 98.19 87 PRO A CA 1
ATOM 682 C C . PRO A 1 87 ? -10.578 -8.941 20.081 1.00 98.19 87 PRO A C 1
ATOM 684 O O . PRO A 1 87 ? -11.520 -9.229 20.811 1.00 98.19 87 PRO A O 1
ATOM 687 N N . ALA A 1 88 ? -10.402 -7.699 19.616 1.00 98.25 88 ALA A N 1
ATOM 688 C CA . ALA A 1 88 ? -11.279 -6.582 19.946 1.00 98.25 88 ALA A CA 1
ATOM 689 C C . ALA A 1 88 ? -12.450 -6.503 18.948 1.00 98.25 88 ALA A C 1
ATOM 691 O O . ALA A 1 88 ? -12.211 -6.232 17.763 1.00 98.25 88 ALA A O 1
ATOM 692 N N . PRO A 1 89 ? -13.706 -6.704 19.394 1.00 97.75 89 PRO A N 1
ATOM 693 C CA . PRO A 1 89 ? -14.864 -6.694 18.509 1.00 97.75 89 PRO A CA 1
ATOM 694 C C . PRO A 1 89 ? -14.969 -5.388 17.719 1.00 97.75 89 PRO A C 1
ATOM 696 O O . PRO A 1 89 ? -14.911 -4.295 18.278 1.00 97.75 89 PRO A O 1
ATOM 699 N N . GLY A 1 90 ? -15.098 -5.506 16.398 1.00 97.50 90 GLY A N 1
ATOM 700 C CA . GLY A 1 90 ? -15.286 -4.360 15.512 1.00 97.50 90 GLY A CA 1
ATOM 701 C C . GLY A 1 90 ? -14.091 -3.408 15.407 1.00 97.50 90 GLY A C 1
ATOM 702 O O . GLY A 1 90 ? -14.266 -2.317 14.880 1.00 97.50 90 GLY A O 1
ATOM 703 N N . ALA A 1 91 ? -12.896 -3.763 15.896 1.00 98.62 91 ALA A N 1
ATOM 704 C CA . ALA A 1 91 ? -11.694 -2.932 15.741 1.00 98.62 91 ALA A CA 1
ATOM 705 C C . ALA A 1 91 ? -11.094 -2.983 14.332 1.00 98.62 91 ALA A C 1
ATOM 707 O O . ALA A 1 91 ? -10.389 -2.059 13.925 1.00 98.62 91 ALA A O 1
ATOM 708 N N . ILE A 1 92 ? -11.379 -4.046 13.583 1.00 98.69 92 ILE A N 1
ATOM 709 C CA . ILE A 1 92 ? -10.996 -4.203 12.183 1.00 98.69 92 ILE A CA 1
ATOM 710 C C . ILE A 1 92 ? -12.228 -4.683 11.430 1.00 98.69 92 ILE A C 1
ATOM 712 O O . ILE A 1 92 ? -12.886 -5.630 11.856 1.00 98.69 92 ILE A O 1
ATOM 716 N N . VAL A 1 93 ? -12.530 -4.029 10.315 1.00 98.44 93 VAL A N 1
ATOM 717 C CA . VAL A 1 93 ? -13.686 -4.336 9.472 1.00 98.44 93 VAL A CA 1
ATOM 718 C C . VAL A 1 93 ? -13.237 -4.592 8.042 1.00 98.44 93 VAL A C 1
ATOM 720 O O . VAL A 1 93 ? -12.208 -4.082 7.596 1.00 98.44 93 VAL A O 1
ATOM 723 N N . GLN A 1 94 ? -14.019 -5.383 7.316 1.00 98.56 94 GLN A N 1
ATOM 724 C CA . GLN A 1 94 ? -13.898 -5.523 5.873 1.00 98.56 94 GLN A CA 1
ATOM 725 C C . GLN A 1 94 ? -15.203 -5.036 5.244 1.00 98.5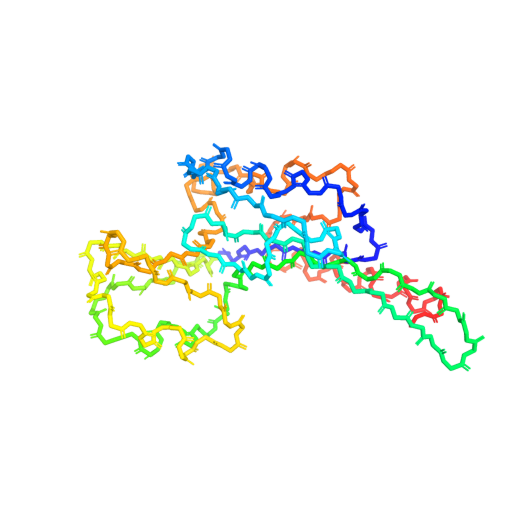6 94 GLN A C 1
ATOM 727 O O . GLN A 1 94 ? -16.270 -5.594 5.490 1.00 98.56 94 GLN A O 1
ATOM 732 N N . HIS A 1 95 ? -15.123 -3.966 4.461 1.00 97.94 95 HIS A N 1
ATOM 733 C CA . HIS A 1 95 ? -16.268 -3.403 3.756 1.00 97.94 95 HIS A CA 1
ATOM 734 C C . HIS A 1 95 ? -16.702 -4.310 2.594 1.00 97.94 95 HIS A C 1
ATOM 736 O O . HIS A 1 95 ? -15.909 -5.087 2.062 1.00 97.94 95 HIS A O 1
ATOM 742 N N . LEU A 1 96 ? -1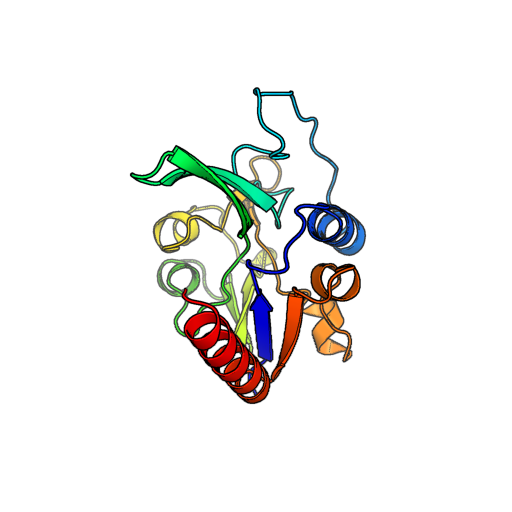7.946 -4.148 2.126 1.00 96.94 96 LEU A N 1
ATOM 743 C CA . LEU A 1 96 ? -18.495 -4.905 0.987 1.00 96.94 96 LEU A CA 1
ATOM 744 C C . LEU A 1 96 ? -17.694 -4.724 -0.314 1.00 96.94 96 LEU A C 1
ATOM 746 O O . LEU A 1 96 ? -17.704 -5.594 -1.182 1.00 96.94 96 LEU A O 1
ATOM 750 N N . ASN A 1 97 ? -16.990 -3.599 -0.460 1.00 97.25 97 ASN A N 1
ATOM 751 C CA . ASN A 1 97 ? -16.107 -3.339 -1.595 1.00 97.25 97 ASN A CA 1
ATOM 752 C C . ASN A 1 97 ? -14.695 -3.942 -1.421 1.00 97.25 97 ASN A C 1
ATOM 754 O O . ASN A 1 97 ? -13.849 -3.751 -2.290 1.00 97.25 97 ASN A O 1
ATOM 758 N N . GLY A 1 98 ? -14.434 -4.683 -0.341 1.00 98.00 98 GLY A N 1
ATOM 759 C CA . GLY A 1 98 ? -13.167 -5.370 -0.077 1.00 98.00 98 GLY A CA 1
ATOM 760 C C . GLY A 1 98 ? -12.142 -4.558 0.720 1.00 98.00 98 GLY A C 1
ATOM 761 O O . GLY A 1 98 ? -11.102 -5.101 1.094 1.00 98.00 98 GLY A O 1
ATOM 762 N N . ILE A 1 99 ? -12.410 -3.283 1.024 1.00 98.75 99 ILE A N 1
ATOM 763 C CA . ILE A 1 99 ? -11.504 -2.474 1.843 1.00 98.75 99 ILE A CA 1
ATOM 764 C C . ILE A 1 99 ? -11.459 -3.038 3.264 1.00 98.75 99 ILE A C 1
ATOM 766 O O . ILE A 1 99 ? -12.468 -3.093 3.958 1.00 98.75 99 ILE A O 1
ATOM 770 N N . VAL A 1 100 ? -10.268 -3.433 3.705 1.00 98.81 100 VAL A N 1
ATOM 771 C CA . VAL A 1 100 ? -9.982 -3.721 5.118 1.00 98.81 100 VAL A CA 1
ATOM 772 C C . VAL A 1 100 ? -9.594 -2.430 5.830 1.00 98.81 100 VAL A C 1
ATOM 774 O O . VAL A 1 100 ? -8.587 -1.825 5.448 1.00 98.81 100 VAL A O 1
ATOM 777 N N . ASP A 1 101 ? -10.314 -2.034 6.876 1.00 98.62 101 ASP A N 1
ATOM 778 C CA . ASP A 1 101 ? -10.075 -0.786 7.610 1.00 98.62 101 ASP A CA 1
ATOM 779 C C . ASP A 1 101 ? -10.106 -0.948 9.137 1.00 98.62 101 ASP A C 1
ATOM 781 O O . ASP A 1 101 ? -10.588 -1.957 9.656 1.00 98.62 101 ASP A O 1
ATOM 785 N N . PHE A 1 102 ? -9.492 -0.004 9.857 1.00 98.56 102 PHE A N 1
ATOM 786 C CA . PHE A 1 102 ? -9.325 -0.050 11.311 1.00 98.56 102 PHE A CA 1
ATOM 787 C C . PHE A 1 102 ? -10.229 0.982 11.991 1.00 98.56 102 PHE A C 1
ATOM 789 O O . PHE A 1 102 ? -10.081 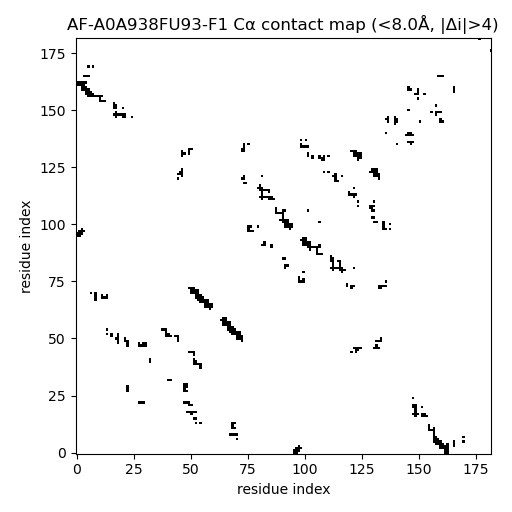2.188 11.810 1.00 98.56 102 PHE A O 1
ATOM 796 N N . VAL A 1 103 ? -11.130 0.505 12.849 1.00 98.31 103 VAL A N 1
ATOM 797 C CA . VAL A 1 103 ? -12.009 1.353 13.662 1.00 98.31 103 VAL A CA 1
ATOM 798 C C . VAL A 1 103 ? -11.291 1.653 14.974 1.00 98.31 103 VAL A C 1
ATOM 800 O O . VAL A 1 103 ? -11.391 0.924 15.965 1.00 98.31 103 VAL A O 1
ATOM 803 N N . HIS A 1 104 ? -10.513 2.734 14.973 1.00 97.38 104 HIS A N 1
ATOM 804 C CA . HIS A 1 104 ? -9.586 3.083 16.057 1.00 97.38 104 HIS A CA 1
ATOM 805 C C . HIS A 1 104 ? -10.246 3.198 17.444 1.00 97.38 104 HIS A C 1
ATOM 807 O O . HIS A 1 104 ? -9.598 2.920 18.458 1.00 97.38 104 HIS A O 1
ATOM 813 N N . GLN A 1 105 ? -11.535 3.545 17.503 1.00 98.12 105 GLN A N 1
ATOM 814 C CA . GLN A 1 105 ? -12.318 3.618 18.743 1.00 98.12 105 GLN A CA 1
ATOM 815 C C . GLN A 1 105 ? -12.317 2.277 19.497 1.00 98.12 105 GLN A C 1
ATOM 817 O O . GLN A 1 105 ? -12.081 2.255 20.702 1.00 98.12 105 GLN A O 1
ATOM 822 N N . ASN A 1 106 ? -12.434 1.162 18.771 1.00 98.44 106 ASN A N 1
ATOM 823 C CA . ASN A 1 106 ? -12.517 -0.189 19.337 1.00 98.44 106 ASN A CA 1
ATOM 824 C C . ASN A 1 106 ? -11.140 -0.850 19.525 1.00 98.44 106 ASN A C 1
ATOM 826 O O . ASN A 1 106 ? -11.014 -1.879 20.183 1.00 98.44 106 ASN A O 1
ATOM 830 N N . CYS A 1 107 ? -10.080 -0.294 18.932 1.00 98.56 107 CYS A N 1
ATOM 831 C CA . CYS A 1 107 ? -8.746 -0.883 19.000 1.00 98.56 107 CYS A CA 1
ATOM 832 C C . CYS A 1 107 ? -8.161 -0.788 20.422 1.00 98.56 107 CYS A C 1
ATOM 834 O O . CYS A 1 107 ? -8.016 0.299 20.971 1.00 98.56 107 CYS A O 1
ATOM 836 N N . ILE A 1 108 ? -7.757 -1.917 21.005 1.00 98.31 108 ILE A N 1
ATOM 837 C CA . ILE A 1 108 ? -7.189 -1.981 22.367 1.00 98.31 108 ILE A CA 1
ATOM 838 C C . ILE A 1 108 ? -5.650 -1.958 22.404 1.00 98.31 108 ILE A C 1
ATOM 840 O O . ILE A 1 108 ? -5.053 -2.176 23.451 1.00 98.31 108 ILE A O 1
ATOM 844 N N . GLY A 1 109 ? -4.987 -1.760 21.260 1.00 97.94 109 GLY A N 1
ATOM 845 C CA . GLY A 1 109 ? -3.524 -1.640 21.204 1.00 97.94 109 GLY A CA 1
ATOM 846 C C . GLY A 1 109 ? -2.732 -2.932 21.441 1.00 97.94 109 GLY A C 1
ATOM 847 O O . GLY A 1 109 ? -1.521 -2.865 21.615 1.00 97.94 109 GLY A O 1
ATOM 848 N N . CYS A 1 110 ? -3.370 -4.108 21.413 1.00 97.62 110 CYS A N 1
ATOM 849 C CA . CYS A 1 110 ? -2.722 -5.388 21.744 1.00 97.62 110 CYS A CA 1
ATOM 850 C C . CYS A 1 110 ? -1.692 -5.894 20.714 1.00 97.62 110 CYS A C 1
ATOM 852 O O . CYS A 1 110 ? -0.935 -6.812 21.007 1.00 97.62 110 CYS A O 1
ATOM 854 N N . GLY A 1 111 ? -1.674 -5.350 19.492 1.00 97.56 111 GLY A N 1
ATOM 855 C CA . GLY A 1 111 ? -0.689 -5.713 18.465 1.00 97.56 111 GLY A CA 1
ATOM 856 C C . GLY A 1 111 ? -0.894 -7.071 17.776 1.00 97.56 111 GLY A C 1
ATOM 857 O O . GLY A 1 111 ? -0.135 -7.396 16.869 1.00 97.56 111 GLY A O 1
ATOM 858 N N . TYR A 1 112 ? -1.933 -7.847 18.104 1.00 98.44 112 TYR A N 1
ATOM 859 C CA . TYR A 1 112 ? -2.164 -9.162 17.472 1.00 98.44 112 TYR A CA 1
ATOM 860 C C . TYR A 1 112 ? -2.353 -9.075 15.955 1.00 98.44 112 TYR A C 1
ATOM 862 O O . TYR A 1 112 ? -1.901 -9.942 15.212 1.00 98.44 112 TYR A O 1
ATOM 870 N N . CYS A 1 113 ? -2.947 -7.980 15.477 1.00 98.44 113 CYS A N 1
ATOM 871 C CA . CYS A 1 113 ? -3.090 -7.713 14.049 1.00 98.44 113 CYS A CA 1
ATOM 872 C C . CYS A 1 113 ? -1.750 -7.562 13.304 1.00 98.44 113 CYS A C 1
ATOM 874 O O . CYS A 1 113 ? -1.728 -7.782 12.096 1.00 98.44 113 CYS A O 1
ATOM 876 N N . ILE A 1 114 ? -0.660 -7.212 13.999 1.00 98.25 114 ILE A N 1
ATOM 877 C CA . ILE A 1 114 ? 0.694 -7.130 13.433 1.00 98.25 114 ILE A CA 1
ATOM 878 C C . ILE A 1 114 ? 1.183 -8.546 13.125 1.00 98.25 114 ILE A C 1
ATOM 880 O O . ILE A 1 114 ? 1.487 -8.850 11.978 1.00 98.25 114 ILE A O 1
ATOM 884 N N . THR A 1 115 ? 1.135 -9.436 14.120 1.00 96.44 115 THR A N 1
ATOM 885 C CA . THR A 1 115 ? 1.519 -10.852 13.981 1.00 96.44 115 THR A CA 1
ATOM 886 C C . THR A 1 115 ? 0.624 -11.600 12.992 1.00 96.44 115 THR A C 1
ATOM 888 O O . THR A 1 115 ? 1.097 -12.419 12.214 1.00 96.44 115 THR A O 1
ATOM 891 N N . GLY A 1 116 ? -0.677 -11.297 12.979 1.00 98.12 116 GLY A N 1
ATOM 892 C CA . GLY A 1 116 ? -1.623 -11.897 12.038 1.00 98.12 116 GLY A CA 1
ATOM 893 C C . GLY A 1 116 ? -1.482 -11.399 10.596 1.00 98.12 116 GLY A C 1
ATOM 894 O O . GLY A 1 116 ? -2.106 -11.960 9.698 1.00 98.12 116 GLY A O 1
ATOM 895 N N . CYS A 1 117 ? -0.714 -10.334 10.338 1.00 98.69 117 CYS A N 1
ATOM 896 C CA . CYS A 1 117 ? -0.526 -9.820 8.988 1.00 98.69 117 CYS A CA 1
ATOM 897 C C . CYS A 1 117 ? 0.669 -10.507 8.308 1.00 98.69 117 CYS A C 1
ATOM 899 O O . CYS A 1 117 ? 1.805 -10.260 8.704 1.00 98.69 117 CYS A O 1
ATOM 901 N N . PRO A 1 118 ? 0.466 -11.255 7.207 1.00 98.31 118 PRO A N 1
ATOM 902 C CA . PRO A 1 118 ? 1.568 -11.927 6.510 1.00 98.31 118 PRO A CA 1
ATOM 903 C C . PRO A 1 118 ? 2.512 -10.960 5.772 1.00 98.31 118 PRO A C 1
ATOM 905 O O . PRO A 1 118 ? 3.511 -11.384 5.204 1.00 98.31 118 PRO A O 1
ATOM 908 N N . PHE A 1 119 ? 2.187 -9.665 5.753 1.00 98.44 119 PHE A N 1
ATOM 909 C CA . PHE A 1 119 ? 2.922 -8.624 5.035 1.00 98.44 119 PHE A CA 1
ATOM 910 C C . PHE A 1 119 ? 3.575 -7.589 5.969 1.00 98.44 119 PHE A C 1
ATOM 912 O O . PHE A 1 119 ? 4.086 -6.592 5.472 1.00 98.44 119 PHE A O 1
ATOM 919 N N . ASP A 1 120 ? 3.510 -7.772 7.298 1.00 97.81 120 ASP A N 1
ATOM 920 C CA . ASP A 1 120 ? 4.057 -6.830 8.298 1.00 97.81 120 ASP A CA 1
ATOM 921 C C . ASP A 1 120 ? 3.607 -5.359 8.089 1.00 97.81 120 ASP A C 1
ATOM 923 O O . ASP A 1 120 ? 4.380 -4.398 8.129 1.00 97.81 120 ASP A O 1
ATOM 927 N N . ILE A 1 121 ? 2.312 -5.168 7.823 1.00 98.62 121 ILE A N 1
ATOM 928 C CA . ILE A 1 121 ? 1.754 -3.850 7.484 1.00 98.62 121 ILE A CA 1
ATOM 929 C C . ILE A 1 121 ? 1.294 -3.033 8.699 1.00 98.62 121 ILE A C 1
ATOM 931 O O . ILE A 1 121 ? 1.601 -1.842 8.733 1.00 98.62 121 ILE A O 1
ATOM 935 N N . PRO A 1 122 ? 0.503 -3.568 9.651 1.00 98.62 122 PRO A N 1
ATOM 936 C CA . PRO A 1 122 ? -0.041 -2.749 10.728 1.00 98.62 122 PRO A CA 1
ATOM 937 C C . PRO A 1 122 ? 1.072 -2.282 11.669 1.00 98.62 122 PRO A C 1
ATOM 939 O O . PRO A 1 122 ? 1.894 -3.089 12.096 1.00 98.62 122 PRO A O 1
ATOM 942 N N . LYS A 1 123 ? 1.096 -0.992 12.018 1.00 98.25 123 LYS A N 1
ATOM 943 C CA . LYS A 1 123 ? 2.119 -0.418 12.906 1.00 98.25 123 LYS A CA 1
ATOM 944 C C . LYS A 1 123 ? 1.478 0.241 14.123 1.00 98.25 123 LYS A C 1
ATOM 946 O O . LYS A 1 123 ? 0.557 1.047 13.993 1.00 98.25 123 LYS A O 1
ATOM 951 N N . LEU A 1 124 ? 1.944 -0.126 15.318 1.00 98.25 124 LEU A N 1
ATOM 952 C CA . LEU A 1 124 ? 1.431 0.388 16.591 1.00 98.25 124 LEU A CA 1
ATOM 953 C C . LEU A 1 124 ? 2.016 1.772 16.895 1.00 98.25 124 LEU A C 1
ATOM 955 O O . LEU A 1 124 ? 3.229 1.939 16.983 1.00 98.25 124 LEU A O 1
ATOM 959 N N . SER A 1 125 ? 1.150 2.757 17.114 1.00 97.69 125 SER A N 1
ATOM 960 C CA . SER A 1 125 ? 1.532 4.082 17.599 1.00 97.69 125 SER A CA 1
ATOM 961 C C . SER A 1 125 ? 1.742 4.059 19.107 1.00 97.69 125 SER A C 1
ATOM 963 O O . SER A 1 125 ? 0.814 3.793 19.871 1.00 97.69 125 SER A O 1
ATOM 965 N N . GLN A 1 126 ? 2.943 4.424 19.556 1.00 95.88 126 GLN A N 1
ATOM 966 C CA . GLN A 1 126 ? 3.215 4.579 20.986 1.00 95.88 126 GLN A CA 1
ATOM 967 C C . GLN A 1 126 ? 2.497 5.786 21.605 1.00 95.88 126 GLN A C 1
ATOM 969 O O . GLN A 1 126 ? 2.221 5.748 22.803 1.00 95.88 126 GLN A O 1
ATOM 974 N N . LYS A 1 127 ? 2.160 6.802 20.795 1.00 95.44 127 LYS A N 1
ATOM 975 C CA . LYS A 1 127 ? 1.445 8.026 21.200 1.00 95.44 127 LYS A CA 1
ATOM 976 C C . LYS A 1 127 ? -0.029 7.747 21.481 1.00 95.44 127 LYS A C 1
ATOM 978 O O . LYS A 1 127 ? -0.533 8.099 22.537 1.00 95.44 127 LYS A O 1
ATOM 983 N N . THR A 1 128 ? -0.715 7.082 20.551 1.00 96.81 128 THR A N 1
ATOM 984 C CA . THR A 1 128 ? -2.172 6.861 20.655 1.00 96.81 128 THR A CA 1
ATOM 985 C C . THR A 1 128 ? -2.543 5.487 21.211 1.00 96.81 128 THR A C 1
ATOM 987 O O . THR A 1 128 ? -3.705 5.254 21.529 1.00 96.81 128 THR A O 1
ATOM 990 N N . LYS A 1 129 ? -1.577 4.562 21.313 1.00 97.69 129 LYS A N 1
ATOM 991 C CA . LYS A 1 129 ? -1.794 3.142 21.647 1.00 97.69 129 LYS A CA 1
ATOM 992 C C . LYS A 1 129 ? -2.778 2.443 20.697 1.00 97.69 129 LYS A C 1
ATOM 994 O O . LYS A 1 129 ? -3.422 1.466 21.066 1.00 97.69 129 LYS A O 1
ATOM 999 N N . LYS A 1 130 ? -2.877 2.926 19.455 1.00 98.31 130 LYS A N 1
ATOM 1000 C CA . LYS A 1 130 ? -3.676 2.336 18.372 1.00 98.31 130 LYS A CA 1
ATOM 1001 C C . LYS A 1 130 ? -2.772 1.917 17.218 1.00 98.31 130 LYS A C 1
ATOM 1003 O O . LYS A 1 130 ? -1.645 2.398 17.094 1.00 98.31 130 LYS A O 1
ATOM 1008 N N . VAL A 1 131 ? -3.256 1.004 16.389 1.00 98.50 131 VAL A N 1
ATOM 1009 C CA . VAL A 1 131 ? -2.527 0.515 15.215 1.00 98.50 131 VAL A CA 1
ATOM 1010 C C . VAL A 1 131 ? -3.026 1.249 13.976 1.00 98.50 131 VAL A C 1
ATOM 1012 O O . VAL A 1 131 ? -4.223 1.479 13.866 1.00 98.50 131 VAL A O 1
ATOM 1015 N N . TYR A 1 132 ? -2.123 1.591 13.060 1.00 98.50 132 TYR A N 1
ATOM 1016 C CA . TYR A 1 132 ? -2.430 2.307 11.822 1.00 98.50 132 TYR A CA 1
ATOM 1017 C C . TYR A 1 132 ? -1.854 1.573 10.616 1.00 98.50 132 TYR A C 1
ATOM 1019 O O . TYR A 1 132 ? -0.917 0.776 10.729 1.00 98.50 132 TYR A O 1
ATOM 1027 N N . LYS A 1 133 ? -2.455 1.832 9.458 1.00 98.69 133 LYS A N 1
ATOM 1028 C CA . LYS A 1 133 ? -2.042 1.352 8.139 1.00 98.69 133 LYS A CA 1
ATOM 1029 C C . LYS A 1 133 ? -2.819 2.120 7.069 1.00 98.69 133 LYS A C 1
ATOM 1031 O O . LYS A 1 133 ? -3.785 2.809 7.370 1.00 98.69 133 LYS A O 1
ATOM 1036 N N . CYS A 1 134 ? -2.486 1.889 5.804 1.00 98.75 134 CYS A N 1
ATOM 1037 C CA . CYS A 1 134 ? -3.309 2.346 4.687 1.00 98.75 134 CYS A CA 1
ATOM 1038 C C . CYS A 1 134 ? -4.778 1.884 4.793 1.00 98.75 134 CYS A C 1
ATOM 1040 O O . CYS A 1 134 ? -5.065 0.719 5.097 1.00 98.75 134 CYS A O 1
ATOM 1042 N N . THR A 1 135 ? -5.680 2.811 4.473 1.00 98.62 135 THR A N 1
ATOM 1043 C CA . THR A 1 135 ? -7.148 2.681 4.471 1.00 98.62 135 THR A CA 1
ATOM 1044 C C . THR A 1 135 ? -7.729 2.467 3.065 1.00 98.62 135 THR A C 1
ATOM 1046 O O . THR A 1 135 ? -8.935 2.498 2.873 1.00 98.62 135 THR A O 1
ATOM 1049 N N . LEU A 1 136 ? -6.873 2.300 2.051 1.00 98.69 136 LEU A N 1
ATOM 1050 C CA . LEU A 1 136 ? -7.203 2.425 0.623 1.00 98.69 136 LEU A CA 1
ATOM 1051 C C . LEU A 1 136 ? -7.914 3.746 0.271 1.00 98.69 136 LEU A C 1
ATOM 1053 O O . LEU A 1 136 ? -8.633 3.796 -0.721 1.00 98.69 136 LEU A O 1
ATOM 1057 N N . CYS A 1 137 ? -7.702 4.805 1.066 1.00 98.69 137 CYS A N 1
ATOM 1058 C CA . CYS A 1 137 ? -8.451 6.061 0.972 1.00 98.69 137 CYS A CA 1
ATOM 1059 C C . CYS A 1 137 ? -9.968 5.818 0.966 1.00 98.69 137 CYS A C 1
ATOM 1061 O O . CYS A 1 137 ? -10.673 6.285 0.072 1.00 98.69 137 CYS A O 1
ATOM 1063 N N . VAL A 1 138 ? -10.453 5.023 1.926 1.00 98.38 138 VAL A N 1
ATOM 1064 C CA . VAL A 1 138 ? -11.871 4.650 2.058 1.00 98.38 138 VAL A CA 1
ATOM 1065 C C . VAL A 1 138 ? -12.813 5.854 1.988 1.00 98.38 138 VAL A C 1
ATOM 1067 O O . VAL A 1 138 ? -13.868 5.771 1.371 1.00 98.38 138 VAL A O 1
ATOM 1070 N N . ASP A 1 139 ? -12.391 6.982 2.545 1.00 98.25 139 ASP A N 1
ATOM 1071 C CA . ASP A 1 139 ? -13.064 8.275 2.535 1.00 98.25 139 ASP A CA 1
ATOM 1072 C C . ASP A 1 139 ? -13.234 8.847 1.118 1.00 98.25 139 ASP A C 1
ATOM 1074 O O . ASP A 1 139 ? -14.327 9.268 0.745 1.00 98.25 139 ASP A O 1
ATOM 1078 N N . ARG A 1 140 ? -12.187 8.786 0.287 1.00 98.56 140 ARG A N 1
ATOM 1079 C CA . ARG A 1 140 ? -12.234 9.178 -1.134 1.00 98.56 140 ARG A CA 1
ATOM 1080 C C . ARG A 1 140 ? -13.094 8.222 -1.944 1.00 98.56 140 ARG A C 1
ATOM 1082 O O . ARG A 1 140 ? -13.955 8.647 -2.711 1.00 98.56 140 ARG A O 1
ATOM 1089 N N . VAL A 1 141 ? -12.861 6.926 -1.757 1.00 98.19 141 VAL A N 1
ATOM 1090 C CA . VAL A 1 141 ? -13.540 5.871 -2.514 1.00 98.19 141 VAL A CA 1
ATOM 1091 C C . VAL A 1 141 ? -15.043 5.892 -2.238 1.00 98.19 141 VAL A C 1
ATOM 1093 O O . VAL A 1 141 ? -15.829 5.700 -3.163 1.00 98.19 141 VAL A O 1
ATOM 1096 N N . ALA A 1 142 ? -15.457 6.189 -1.002 1.00 97.25 142 ALA A N 1
ATOM 1097 C CA . ALA A 1 142 ? -16.865 6.303 -0.622 1.00 97.25 142 ALA A CA 1
ATOM 1098 C C . ALA A 1 142 ? -17.626 7.393 -1.397 1.00 97.25 142 ALA A C 1
ATOM 1100 O O . ALA A 1 142 ? -18.838 7.277 -1.563 1.00 97.25 142 ALA A O 1
ATOM 1101 N N . VAL A 1 143 ? -16.928 8.414 -1.903 1.00 97.56 143 VAL A N 1
ATOM 1102 C CA . VAL A 1 143 ? -17.508 9.511 -2.697 1.00 97.56 143 VAL A CA 1
ATOM 1103 C C . VAL A 1 143 ? -17.115 9.450 -4.179 1.00 97.56 143 VAL A C 1
ATOM 1105 O O . VAL A 1 143 ? -17.218 10.442 -4.896 1.00 97.56 143 VAL A O 1
ATOM 1108 N N . GLY A 1 144 ? -16.660 8.286 -4.656 1.00 96.38 144 GLY A N 1
ATOM 1109 C CA . GLY A 1 144 ? -16.357 8.052 -6.072 1.00 96.38 144 GLY A CA 1
ATOM 1110 C C . GLY A 1 144 ? -15.005 8.591 -6.547 1.00 96.38 144 GLY A C 1
ATOM 1111 O O . GLY A 1 144 ? -14.764 8.653 -7.749 1.00 96.38 144 GLY A O 1
ATOM 1112 N N . LEU A 1 145 ? -14.108 8.969 -5.633 1.00 97.94 145 LEU A N 1
ATOM 1113 C CA . LEU A 1 145 ? -12.751 9.398 -5.966 1.00 97.94 145 LEU A CA 1
ATOM 1114 C C . LEU A 1 145 ? -11.756 8.238 -5.842 1.00 97.94 145 LEU A C 1
ATOM 1116 O O . LEU A 1 145 ? -11.796 7.454 -4.895 1.00 97.94 145 LEU A O 1
ATOM 1120 N N . GLU A 1 146 ? -10.788 8.171 -6.754 1.00 98.00 146 GLU A N 1
ATOM 1121 C CA . GLU A 1 146 ? -9.674 7.224 -6.646 1.00 98.00 146 GLU A CA 1
ATOM 1122 C C . GLU A 1 146 ? -8.706 7.600 -5.502 1.00 98.00 146 GLU A C 1
ATOM 1124 O O . GLU A 1 146 ? -8.605 8.785 -5.149 1.00 98.00 146 GLU A O 1
ATOM 1129 N N . PRO A 1 147 ? -7.945 6.645 -4.933 1.00 98.81 147 PRO A N 1
ATOM 1130 C CA . PRO A 1 147 ? -6.980 6.910 -3.866 1.00 98.81 147 PRO A CA 1
ATOM 1131 C C . PRO A 1 147 ? -5.930 7.972 -4.222 1.00 98.81 147 PRO A C 1
ATOM 1133 O O . PRO A 1 147 ? -5.401 7.996 -5.331 1.00 98.81 147 PRO A O 1
ATOM 1136 N N . ALA A 1 148 ? -5.549 8.808 -3.251 1.00 98.81 148 ALA A N 1
ATOM 1137 C CA . ALA A 1 148 ? -4.633 9.936 -3.473 1.00 98.81 148 ALA A CA 1
ATOM 1138 C C . ALA A 1 148 ? -3.284 9.506 -4.073 1.00 98.81 148 ALA A C 1
ATOM 1140 O O . ALA A 1 148 ? -2.772 10.123 -5.004 1.00 98.81 148 ALA A O 1
ATOM 1141 N N . CYS A 1 149 ? -2.734 8.394 -3.577 1.00 98.69 149 CYS A N 1
ATOM 1142 C CA . CYS A 1 149 ? -1.461 7.864 -4.054 1.00 98.69 149 CYS A CA 1
ATOM 1143 C C . CYS A 1 149 ? -1.514 7.369 -5.512 1.00 98.69 149 CYS A C 1
ATOM 1145 O O . CYS A 1 149 ? -0.475 7.338 -6.163 1.00 98.69 149 CYS A O 1
ATOM 1147 N N . ILE A 1 150 ? -2.703 7.004 -6.006 1.00 98.56 150 ILE A N 1
ATOM 1148 C CA . ILE A 1 150 ? -2.943 6.544 -7.379 1.00 98.56 150 ILE A CA 1
ATOM 1149 C C . ILE A 1 150 ? -3.070 7.755 -8.300 1.00 98.56 150 ILE A C 1
ATOM 1151 O O . ILE A 1 150 ? -2.298 7.865 -9.247 1.00 98.56 150 ILE A O 1
ATOM 1155 N N . LYS A 1 151 ? -3.913 8.727 -7.926 1.00 98.56 151 LYS A N 1
ATOM 1156 C CA . LYS A 1 151 ? -4.068 10.002 -8.646 1.00 98.56 151 LYS A CA 1
ATOM 1157 C C . LYS A 1 151 ? -2.745 10.748 -8.861 1.00 98.56 151 LYS A C 1
ATOM 1159 O O . LYS A 1 151 ? -2.560 11.422 -9.866 1.00 98.56 151 LYS A O 1
ATOM 1164 N N . ALA A 1 152 ? -1.825 10.653 -7.901 1.00 98.62 152 ALA A N 1
ATOM 1165 C CA . ALA A 1 152 ? -0.532 11.332 -7.949 1.00 98.62 152 ALA A CA 1
ATOM 1166 C C . ALA A 1 152 ? 0.543 10.607 -8.786 1.00 98.62 152 ALA A C 1
ATOM 1168 O O . ALA A 1 152 ? 1.662 11.106 -8.886 1.00 98.62 152 ALA A O 1
ATOM 1169 N N . CYS A 1 153 ? 0.270 9.414 -9.327 1.00 98.56 153 CYS A N 1
ATOM 1170 C CA . CYS A 1 153 ? 1.273 8.618 -10.031 1.00 98.56 153 CYS A CA 1
ATOM 1171 C C . CYS A 1 153 ? 1.5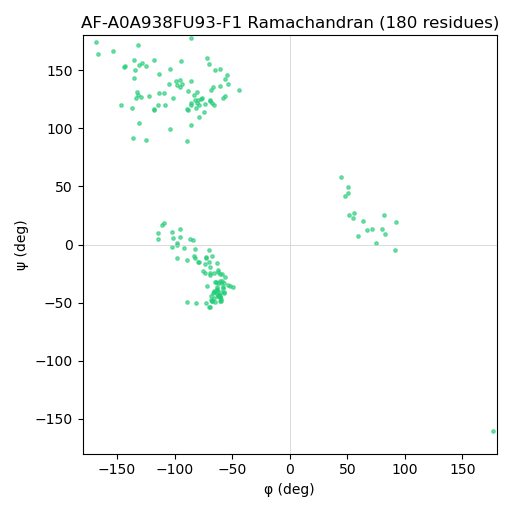75 9.194 -11.430 1.00 98.56 153 CYS A C 1
ATOM 1173 O O . CYS A 1 153 ? 0.715 9.116 -12.304 1.00 98.56 153 CYS A O 1
ATOM 1175 N N . PRO A 1 154 ? 2.796 9.696 -11.704 1.00 98.38 154 PRO A N 1
ATOM 1176 C CA . PRO A 1 154 ? 3.090 10.344 -12.986 1.00 98.38 154 PRO A CA 1
ATOM 1177 C C . PRO A 1 154 ? 3.213 9.362 -14.158 1.00 98.38 154 PRO A C 1
ATOM 1179 O O . PRO A 1 154 ? 3.013 9.747 -15.303 1.00 98.38 154 PRO A O 1
ATOM 1182 N N . THR A 1 155 ? 3.543 8.096 -13.894 1.00 97.88 155 THR A N 1
ATOM 1183 C CA . THR A 1 155 ? 3.727 7.073 -14.937 1.00 97.88 155 THR A CA 1
ATOM 1184 C C . THR A 1 155 ? 2.502 6.192 -15.138 1.00 97.88 155 THR A C 1
ATOM 1186 O O . THR A 1 155 ? 2.547 5.263 -15.938 1.00 97.88 155 THR A O 1
ATOM 1189 N N . SER A 1 156 ? 1.410 6.445 -14.404 1.00 95.75 156 SER A N 1
ATOM 1190 C CA . SER A 1 156 ? 0.205 5.599 -14.406 1.00 95.75 156 SER A CA 1
ATOM 1191 C C . SER A 1 156 ? 0.474 4.118 -14.079 1.00 95.75 156 SER A C 1
ATOM 1193 O O . SER A 1 156 ? -0.317 3.238 -14.421 1.00 95.75 156 SER A O 1
ATOM 1195 N N . CYS A 1 157 ? 1.583 3.823 -13.387 1.00 97.81 157 CYS A N 1
ATOM 1196 C CA . CYS A 1 157 ? 1.899 2.468 -12.932 1.00 97.81 157 CYS A CA 1
ATOM 1197 C C . CYS A 1 157 ? 1.020 2.023 -11.754 1.00 97.81 157 CYS A C 1
ATOM 1199 O O . CYS A 1 157 ? 0.926 0.837 -11.444 1.00 97.81 157 CYS A O 1
ATOM 1201 N N . LEU A 1 158 ? 0.363 2.978 -11.094 1.00 98.44 158 LEU A N 1
ATOM 1202 C CA . LEU A 1 158 ? -0.671 2.732 -10.105 1.00 98.44 158 LEU A CA 1
ATOM 1203 C C . LEU A 1 158 ? -2.024 2.958 -10.767 1.00 98.44 158 LEU A C 1
ATOM 1205 O O . LEU A 1 158 ? -2.259 4.027 -11.321 1.00 98.44 158 LEU A O 1
ATOM 1209 N N . GLN A 1 159 ? -2.910 1.971 -10.683 1.00 98.44 159 GLN A N 1
ATOM 1210 C CA . GLN A 1 159 ? -4.267 2.059 -11.221 1.00 98.44 159 GLN A CA 1
ATOM 1211 C C . GLN A 1 159 ? -5.284 1.605 -10.177 1.00 98.44 159 GLN A C 1
ATOM 1213 O O . GLN A 1 159 ? -4.964 0.829 -9.271 1.00 98.44 159 GLN A O 1
ATOM 1218 N N . PHE A 1 160 ? -6.509 2.107 -10.294 1.00 98.56 160 PHE A N 1
ATOM 1219 C CA . PHE A 1 160 ? -7.621 1.791 -9.409 1.00 98.56 160 PHE A CA 1
ATOM 1220 C C . PHE A 1 160 ? -8.874 1.530 -10.226 1.00 98.56 160 PHE A C 1
ATOM 1222 O O . PHE A 1 160 ? -9.133 2.214 -11.210 1.00 98.56 160 PHE A O 1
ATOM 1229 N N . GLY A 1 161 ? -9.675 0.575 -9.782 1.00 97.94 161 GLY A N 1
ATOM 1230 C CA . GLY A 1 161 ? -10.956 0.288 -10.400 1.00 97.94 161 GLY A CA 1
ATOM 1231 C C . GLY A 1 161 ? -11.612 -0.904 -9.743 1.00 97.94 161 GLY A C 1
ATOM 1232 O O . GLY A 1 161 ? -11.263 -1.297 -8.618 1.00 97.94 161 GLY A O 1
ATOM 1233 N N . SER A 1 162 ? -12.555 -1.512 -10.450 1.00 98.12 162 SER A N 1
ATOM 1234 C CA . SER A 1 162 ? -13.082 -2.787 -9.999 1.00 98.12 162 SER A CA 1
ATOM 1235 C C . SER A 1 162 ? -12.001 -3.863 -10.039 1.00 98.12 162 SER A C 1
ATOM 1237 O O . SER A 1 162 ? -11.076 -3.842 -10.853 1.00 98.12 162 SER A O 1
ATOM 1239 N N . LYS A 1 163 ? -12.116 -4.842 -9.144 1.00 97.81 163 LYS A N 1
ATOM 1240 C CA . LYS A 1 163 ? -11.171 -5.958 -9.092 1.00 97.81 163 LYS A CA 1
ATOM 1241 C C . LYS A 1 163 ? -11.105 -6.721 -10.418 1.00 97.81 163 LYS A C 1
ATOM 1243 O O . LYS A 1 163 ? -10.026 -7.155 -10.798 1.00 97.81 163 LYS A O 1
ATOM 1248 N N . GLU A 1 164 ? -12.231 -6.869 -11.107 1.00 98.19 164 GLU A N 1
ATOM 1249 C CA . GLU A 1 164 ? -12.309 -7.548 -12.402 1.00 98.19 164 GLU A CA 1
ATOM 1250 C C . GLU A 1 164 ? -11.518 -6.802 -13.483 1.00 98.19 164 GLU A C 1
ATOM 1252 O O . GLU A 1 164 ? -10.647 -7.390 -14.124 1.00 98.19 164 GLU A O 1
ATOM 1257 N N . GLU A 1 165 ? -11.727 -5.490 -13.613 1.00 98.12 165 GLU A N 1
ATOM 1258 C CA . GLU A 1 165 ? -10.976 -4.656 -14.559 1.00 98.12 165 GLU A CA 1
ATOM 1259 C C . GLU A 1 165 ? -9.475 -4.685 -14.258 1.00 98.12 165 GLU A C 1
ATOM 1261 O O . GLU A 1 165 ? -8.661 -4.880 -15.160 1.00 98.12 165 GLU A O 1
ATOM 1266 N N . MET A 1 166 ? -9.097 -4.554 -12.982 1.00 98.38 166 MET A N 1
ATOM 1267 C CA . MET A 1 166 ? -7.692 -4.571 -12.565 1.00 98.38 166 MET A CA 1
ATOM 1268 C C . MET A 1 166 ? -7.017 -5.924 -12.826 1.00 98.38 166 MET A C 1
ATOM 1270 O O . MET A 1 166 ? -5.831 -5.958 -13.155 1.00 98.38 166 MET A O 1
ATOM 1274 N N . LEU A 1 167 ? -7.751 -7.039 -12.736 1.00 98.31 167 LEU A N 1
ATOM 1275 C CA . LEU A 1 167 ? -7.247 -8.353 -13.149 1.00 98.31 167 LEU A CA 1
ATOM 1276 C C . LEU A 1 167 ? -7.026 -8.418 -14.664 1.00 98.31 167 LEU A C 1
ATOM 1278 O O . LEU A 1 167 ? -5.993 -8.925 -15.100 1.00 98.31 167 LEU A O 1
ATOM 1282 N N . GLY A 1 168 ? -7.945 -7.863 -15.458 1.00 98.50 168 GLY A N 1
ATOM 1283 C CA . GLY A 1 168 ? -7.788 -7.764 -16.909 1.00 98.50 168 GLY A CA 1
ATOM 1284 C C . GLY A 1 168 ? -6.568 -6.931 -17.318 1.00 98.50 168 GLY A C 1
ATOM 1285 O O . GLY A 1 168 ? -5.803 -7.345 -18.190 1.00 98.50 168 GLY A O 1
ATOM 1286 N N . VAL A 1 169 ? -6.335 -5.790 -16.657 1.00 98.25 169 VAL A N 1
ATOM 1287 C CA . VAL A 1 169 ? -5.124 -4.969 -16.851 1.00 98.25 169 VAL A CA 1
ATOM 1288 C C . VAL A 1 169 ? -3.867 -5.768 -16.504 1.00 98.25 169 VAL A C 1
ATOM 1290 O O . VAL A 1 169 ? -2.933 -5.825 -17.306 1.00 98.25 169 VAL A O 1
ATOM 1293 N N . ALA A 1 170 ? -3.855 -6.432 -15.345 1.00 98.31 170 ALA A N 1
ATOM 1294 C CA . ALA A 1 170 ? -2.706 -7.208 -14.891 1.00 98.31 170 ALA A CA 1
ATOM 1295 C C . ALA A 1 170 ? -2.349 -8.342 -15.863 1.00 98.31 170 ALA A C 1
ATOM 1297 O O . ALA A 1 170 ? -1.181 -8.508 -16.206 1.00 98.31 170 ALA A O 1
ATOM 1298 N N . GLN A 1 171 ? -3.340 -9.097 -16.345 1.00 98.50 171 GLN A N 1
ATOM 1299 C CA . GLN A 1 171 ? -3.124 -10.197 -17.290 1.00 98.50 171 GLN A CA 1
ATOM 1300 C C . GLN A 1 171 ? -2.541 -9.710 -18.619 1.00 98.50 171 GLN A C 1
ATOM 1302 O O . GLN A 1 171 ? -1.575 -10.296 -19.109 1.00 98.50 171 GLN A O 1
ATOM 1307 N N . LYS A 1 172 ? -3.073 -8.609 -19.169 1.00 98.31 172 LYS A N 1
ATOM 1308 C CA . LYS A 1 172 ? -2.539 -7.992 -20.393 1.00 98.31 172 LYS A CA 1
ATOM 1309 C C . LYS A 1 172 ? -1.088 -7.553 -20.212 1.00 98.31 172 LYS A C 1
ATOM 1311 O O . LYS A 1 172 ? -0.255 -7.831 -21.070 1.00 98.31 172 LYS A O 1
ATOM 1316 N N . ARG A 1 173 ? -0.769 -6.915 -19.081 1.00 98.00 173 ARG A N 1
ATOM 1317 C CA . ARG A 1 173 ? 0.598 -6.466 -18.795 1.00 98.00 173 ARG A CA 1
ATOM 1318 C C . ARG A 1 173 ? 1.565 -7.636 -18.622 1.00 98.00 173 ARG A C 1
ATOM 1320 O O . ARG A 1 173 ? 2.668 -7.578 -19.148 1.00 98.00 173 ARG A O 1
ATOM 1327 N N . VAL A 1 174 ? 1.158 -8.713 -17.947 1.00 98.31 174 VAL A N 1
ATOM 1328 C CA . VAL A 1 174 ? 1.985 -9.927 -17.810 1.00 98.31 174 VAL A CA 1
ATOM 1329 C C . VAL A 1 174 ? 2.254 -10.578 -19.167 1.00 98.31 174 VAL A C 1
ATOM 1331 O O . VAL A 1 174 ? 3.386 -10.978 -19.418 1.00 98.31 174 VAL A O 1
ATOM 1334 N N . ALA A 1 175 ? 1.252 -10.665 -20.048 1.00 98.38 175 ALA A N 1
ATOM 1335 C CA . ALA A 1 175 ? 1.446 -11.191 -21.400 1.00 98.38 175 ALA A CA 1
ATOM 1336 C C . ALA A 1 175 ? 2.482 -10.364 -22.180 1.00 98.38 175 ALA A C 1
ATOM 1338 O O . ALA A 1 175 ? 3.454 -10.922 -22.679 1.00 98.38 175 ALA A O 1
ATOM 1339 N N . GLN A 1 176 ? 2.343 -9.035 -22.163 1.00 98.25 176 GLN A N 1
ATOM 1340 C CA . GLN A 1 176 ? 3.295 -8.120 -22.795 1.00 98.25 176 GLN A CA 1
ATOM 1341 C C . GLN A 1 176 ? 4.719 -8.253 -22.224 1.00 98.25 176 GLN A C 1
ATOM 1343 O O . GLN A 1 176 ? 5.697 -8.193 -22.963 1.00 98.25 176 GLN A O 1
ATOM 1348 N N . LEU A 1 177 ? 4.864 -8.412 -20.904 1.00 97.69 177 LEU A N 1
ATOM 1349 C CA . LEU A 1 177 ? 6.179 -8.577 -20.276 1.00 97.69 177 LEU A CA 1
ATOM 1350 C C . LEU A 1 177 ? 6.850 -9.891 -20.697 1.00 97.69 177 LEU A C 1
ATOM 1352 O O . LEU A 1 177 ? 8.039 -9.883 -21.001 1.00 97.69 177 LEU A O 1
ATOM 1356 N N . ARG A 1 178 ? 6.089 -10.988 -20.793 1.00 97.94 178 ARG A N 1
ATOM 1357 C CA . ARG A 1 178 ? 6.600 -12.278 -21.285 1.00 97.94 178 ARG A CA 1
ATOM 1358 C C . ARG A 1 178 ? 7.057 -12.208 -22.738 1.00 97.94 178 ARG A C 1
ATOM 1360 O O . ARG A 1 178 ? 8.096 -12.762 -23.074 1.00 97.94 178 ARG A O 1
ATOM 1367 N N . GLU A 1 179 ? 6.315 -11.499 -23.588 1.00 97.69 179 GLU A N 1
ATOM 1368 C CA . GLU A 1 179 ? 6.716 -11.240 -24.981 1.00 97.69 179 GLU A CA 1
ATOM 1369 C C . GLU A 1 179 ? 8.040 -10.463 -25.066 1.00 97.69 179 GLU A C 1
ATOM 1371 O O . GLU A 1 179 ? 8.835 -10.696 -25.973 1.00 97.69 179 GLU A O 1
ATOM 1376 N N . ASN A 1 180 ? 8.315 -9.604 -24.080 1.00 95.25 180 ASN A N 1
ATOM 1377 C CA . ASN A 1 180 ? 9.558 -8.841 -23.966 1.00 95.25 180 ASN A CA 1
ATOM 1378 C C . ASN A 1 180 ? 10.696 -9.596 -23.244 1.00 95.25 180 ASN A C 1
ATOM 1380 O O . ASN A 1 180 ? 11.750 -9.005 -23.013 1.00 95.25 180 ASN A O 1
ATOM 1384 N N . GLY A 1 181 ? 10.505 -10.872 -22.887 1.00 92.44 181 GLY A N 1
ATOM 1385 C CA . GLY A 1 181 ? 11.553 -11.731 -22.321 1.00 92.44 181 GLY A CA 1
ATOM 1386 C C . GLY A 1 181 ? 11.660 -11.762 -20.791 1.00 92.44 181 GLY A C 1
ATOM 1387 O O . GLY A 1 181 ? 12.708 -12.162 -20.287 1.00 92.44 181 GLY A O 1
ATOM 1388 N N . PHE A 1 182 ? 10.613 -11.355 -20.061 1.00 89.44 182 PHE A N 1
ATOM 1389 C CA . PHE A 1 182 ? 10.525 -11.486 -18.595 1.00 89.44 182 PHE A CA 1
ATOM 1390 C C . PHE A 1 182 ? 9.830 -12.774 -18.132 1.00 89.44 182 PHE A C 1
ATOM 1392 O O . PHE A 1 182 ? 8.827 -13.186 -18.765 1.00 89.44 182 PHE A O 1
#

Solvent-accessible surface area (backbone atoms only — not comparable to full-atom values): 10503 Å² total; per-residue (Å²): 118,42,54,38,77,39,74,43,51,91,55,48,81,74,78,52,46,34,35,54,32,43,28,65,73,66,72,36,66,84,76,94,68,74,91,81,89,59,92,42,72,59,103,62,75,40,52,58,38,48,44,44,57,44,70,43,81,42,68,50,100,84,68,53,80,42,78,46,35,39,84,46,58,62,79,49,49,97,76,46,40,28,48,75,45,43,87,44,78,70,17,48,48,70,46,86,39,41,48,40,40,70,38,63,89,44,41,80,50,80,57,42,31,31,78,31,26,97,76,69,49,53,20,73,27,85,88,78,44,32,66,32,57,46,44,74,41,50,76,39,45,75,73,76,37,75,34,51,34,37,77,48,34,90,68,59,28,37,44,75,46,45,39,68,59,40,50,54,52,51,52,54,51,52,52,55,40,43,76,73,74,97

Nearest PDB structures (foldseek):
  1kqf-assembly1_B  TM=9.864E-01  e=2.323E-25  Escherichia coli
  8bqk-assembly1_B  TM=9.449E-01  e=5.121E-19  Nitratidesulfovibrio vulgaris str. Hildenborough
  2ivf-assembly1_B  TM=7.563E-01  e=3.842E-10  Aromatoleum aromaticum EbN1
  5ch7-assembly2_D  TM=7.560E-01  e=3.237E-09  Azospira oryzae PS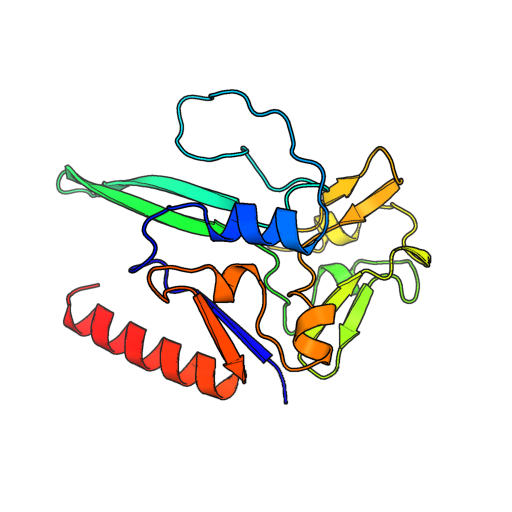
  1r27-assembly1_B  TM=7.324E-01  e=4.302E-07  Escherichia coli

Foldseek 3Di:
DAKAKFFQQVLDPQPCLLQVLQCVVVVADDDDADDPPDPWGDPDAAQRGAKTWDWDWDADPVRDTDIGIDIAFDRLDQDQLLVVQAPFPPQWDQDPNSFIDGPQVRFQLPCSSCVSGPRSRWHADPVSSGIHHDRQPCVQVVVPHGRRSQVRRPRNSIDMDRPVVSVVVVVVVVVVVVVVPD

Secondary structure (DSSP, 8-state):
--EEEEE-GGG-----HHHHHHHHHTTPPPPP----SSS-SSSS-BTTB--EEEEEEEE-TT--EEEEEEEE-----SS-HHHHH--STTSEEE-TTS-EEE-TTT-----HHHHT-TT---EE-TTTS-EE---TTHHHHHTTPPPHHHHT-TTS-EEEEEHHHHHHHHHHHHHHHHHTT-

Mean predicted aligned error: 2.7 Å

pLDDT: mean 97.39, std 2.1, range [82.25, 98.81]

Sequence (182 aa):
MTVAKYIDTTSCIGCKACEVACQQWNDLEPETTVQLGTFQTLPQLTPGFWNLIRFREREDEQGNLSWLMRKDQCMHCGDPGCLKACPAPGAIVQHLNGIVDFVHQNCIGCGYCITGCPFDIPKLSQKTKKVYKCTLCVDRVAVGLEPACIKACPTSCLQFGSKEEMLGVAQKRVAQLRENGF